Protein AF-A0A427XFB3-F1 (afdb_monomer_lite)

Organism: NCBI:txid105984

pLDDT: mean 80.53, std 15.11, range [31.81, 97.81]

Radius of gyration: 19.31 Å; chains: 1; bounding box: 55×40×50 Å

Secondary structure (DSSP, 8-sta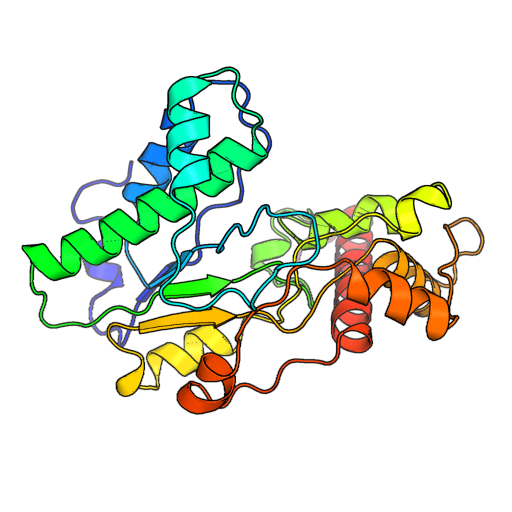te):
-PPTTTTTGGGTT-S--EE----------S-THHHHHHHHT--SEEB--------S--SS-B-TT---HHHHHHHHHHGGGS-HHHHHHHHHHHHHHHHHHHHHHH--SS---EEEE-EE-SSPPTTTTGGG---GGGGGGHHHHHSPPPGGGGG-EEEEEE--HHHHHHHHH-GGGTT-EEEE--EEEEHHHHHHHHHHHH--TTSPPP---HHHHHHHHTTS--B--HHHHHHH---PPPHHHHHHHHHHHHHHHHHHHHHT---

Structure (mmCIF, N/CA/C/O backbone):
data_AF-A0A427XFB3-F1
#
_entry.id   AF-A0A427XFB3-F1
#
loop_
_atom_site.group_PDB
_atom_site.id
_atom_site.type_symbol
_atom_site.label_atom_id
_atom_site.label_alt_id
_atom_site.label_comp_id
_atom_site.label_asym_id
_atom_site.label_entity_id
_atom_site.label_seq_id
_atom_site.pdbx_PDB_ins_code
_atom_site.Cartn_x
_atom_site.Cartn_y
_atom_site.Cartn_z
_atom_site.occupancy
_atom_site.B_iso_or_equiv
_atom_site.auth_seq_id
_atom_site.auth_comp_id
_atom_site.auth_asym_id
_atom_site.auth_atom_id
_atom_site.pdbx_PDB_model_num
ATOM 1 N N . MET A 1 1 ? -24.090 12.870 -1.215 1.00 46.66 1 MET A N 1
ATOM 2 C CA . MET A 1 1 ? -24.010 12.080 0.035 1.00 46.66 1 MET A CA 1
ATOM 3 C C . MET A 1 1 ? -25.176 11.103 0.068 1.00 46.66 1 MET A C 1
ATOM 5 O O . MET A 1 1 ? -26.204 11.412 -0.525 1.00 46.66 1 MET A O 1
ATOM 9 N N . ALA A 1 2 ? -25.018 9.935 0.696 1.00 56.94 2 ALA A N 1
ATOM 10 C CA . ALA A 1 2 ? -26.139 9.021 0.928 1.00 56.94 2 ALA A CA 1
ATOM 11 C C . ALA A 1 2 ? -27.159 9.664 1.891 1.00 56.94 2 ALA A C 1
ATOM 13 O O . ALA A 1 2 ? -26.787 10.528 2.686 1.00 56.94 2 ALA A O 1
ATOM 14 N N . ARG A 1 3 ? -28.440 9.282 1.800 1.00 63.34 3 ARG A N 1
ATOM 15 C CA . ARG A 1 3 ? -29.481 9.765 2.726 1.00 63.34 3 ARG A CA 1
ATOM 16 C C . ARG A 1 3 ? -29.214 9.218 4.142 1.00 63.34 3 ARG A C 1
ATOM 18 O O . ARG A 1 3 ? -28.678 8.113 4.247 1.00 63.34 3 ARG A O 1
ATOM 25 N N . PRO A 1 4 ? -29.582 9.936 5.220 1.00 70.00 4 PRO A N 1
ATOM 26 C CA . PRO A 1 4 ? -29.593 9.356 6.562 1.00 70.00 4 PRO A CA 1
ATOM 27 C C . PRO A 1 4 ? -30.340 8.015 6.564 1.00 70.00 4 PRO A C 1
ATOM 29 O O . PRO A 1 4 ? -31.377 7.894 5.913 1.00 70.00 4 PRO A O 1
ATOM 32 N N . GLY A 1 5 ? -29.775 7.007 7.227 1.00 70.25 5 GLY A N 1
ATOM 33 C CA . GLY A 1 5 ? -30.338 5.655 7.290 1.00 70.25 5 GLY A CA 1
ATOM 34 C C . GLY A 1 5 ? -30.169 4.791 6.031 1.00 70.25 5 GLY A C 1
ATOM 35 O O . GLY A 1 5 ? -30.664 3.669 5.984 1.00 70.25 5 GLY A O 1
ATOM 36 N N . ALA A 1 6 ? -29.453 5.261 4.998 1.00 72.19 6 ALA A N 1
ATOM 37 C CA . ALA A 1 6 ? -29.306 4.525 3.733 1.00 72.19 6 ALA A CA 1
ATOM 38 C C . ALA A 1 6 ? -28.634 3.144 3.859 1.00 72.19 6 ALA A C 1
ATOM 40 O O . ALA A 1 6 ? -28.738 2.341 2.934 1.00 72.19 6 ALA A O 1
ATOM 41 N N . TYR A 1 7 ? -27.950 2.872 4.973 1.00 72.75 7 TYR A N 1
ATOM 42 C CA . TYR A 1 7 ? -27.275 1.599 5.230 1.00 72.75 7 TYR A CA 1
ATOM 43 C C . TYR A 1 7 ? -27.883 0.818 6.399 1.00 72.75 7 TYR A C 1
ATOM 45 O O . TYR A 1 7 ? -27.398 -0.271 6.687 1.00 72.75 7 TYR A O 1
ATOM 53 N N . ASP A 1 8 ? -28.946 1.316 7.042 1.00 75.75 8 ASP A N 1
ATOM 54 C CA . ASP A 1 8 ? -29.499 0.707 8.262 1.00 75.75 8 ASP A CA 1
ATOM 55 C C . ASP A 1 8 ? -29.947 -0.733 8.006 1.00 75.75 8 ASP A C 1
ATOM 57 O O . ASP A 1 8 ? -29.604 -1.637 8.759 1.00 75.75 8 ASP A O 1
ATOM 61 N N . ALA A 1 9 ? -30.625 -0.974 6.881 1.00 77.94 9 ALA A N 1
ATOM 62 C CA . ALA A 1 9 ? -31.031 -2.319 6.480 1.00 77.94 9 ALA A CA 1
ATOM 63 C C . ALA A 1 9 ? -29.836 -3.236 6.158 1.00 77.94 9 ALA A C 1
ATOM 65 O O . ALA A 1 9 ? -29.911 -4.439 6.387 1.00 77.94 9 ALA A O 1
ATOM 66 N N . ALA A 1 10 ? -28.734 -2.679 5.643 1.00 72.19 10 ALA A N 1
ATOM 67 C CA . ALA A 1 10 ? -27.552 -3.444 5.245 1.00 72.19 10 ALA A CA 1
ATOM 68 C C . ALA A 1 10 ? -26.702 -3.903 6.440 1.00 72.19 10 ALA A C 1
ATOM 70 O O . ALA A 1 10 ? -25.874 -4.797 6.286 1.00 72.19 10 ALA A O 1
ATOM 71 N N . VAL A 1 11 ? -26.898 -3.302 7.618 1.00 74.50 11 VAL A N 1
ATOM 72 C CA . VAL A 1 11 ? -26.188 -3.668 8.853 1.00 74.50 11 VAL A CA 1
ATOM 73 C C . VAL A 1 11 ? -27.031 -4.531 9.798 1.00 74.50 11 VAL A C 1
ATOM 75 O O . VAL A 1 11 ? -26.561 -4.910 10.868 1.00 74.50 11 VAL A O 1
ATOM 78 N N . LEU A 1 12 ? -28.267 -4.883 9.428 1.00 74.19 12 LEU A N 1
ATOM 79 C CA . LEU A 1 12 ? -29.082 -5.798 10.228 1.00 74.19 12 LEU A CA 1
ATOM 80 C C . LEU A 1 12 ? -28.559 -7.234 10.103 1.00 74.19 12 LEU A C 1
ATOM 82 O O . LEU A 1 12 ? -28.444 -7.773 9.006 1.00 74.19 12 LEU A O 1
ATOM 86 N N . GLY A 1 13 ? -28.270 -7.867 11.243 1.00 71.81 13 GLY A N 1
ATOM 87 C CA . GLY A 1 13 ? -27.854 -9.273 11.306 1.00 71.81 13 GLY A CA 1
ATOM 88 C C . GLY A 1 13 ? -26.422 -9.553 10.837 1.00 71.81 13 GLY A C 1
ATOM 89 O O . GLY A 1 13 ? -26.044 -10.719 10.739 1.00 71.81 13 GLY A O 1
ATOM 90 N N . VAL A 1 14 ? -25.617 -8.520 10.562 1.00 77.44 14 VAL A N 1
ATOM 91 C CA . VAL A 1 14 ? -24.196 -8.692 10.227 1.00 77.44 14 VAL A CA 1
ATOM 92 C C . VAL A 1 14 ? -23.349 -8.782 11.496 1.00 77.44 14 VAL A C 1
ATOM 94 O O . VAL A 1 14 ? -23.596 -8.084 12.475 1.00 77.44 14 VAL A O 1
ATOM 97 N N . VAL A 1 15 ? -22.319 -9.629 11.465 1.00 69.31 15 VAL A N 1
ATOM 98 C CA . VAL A 1 15 ? -21.368 -9.813 12.581 1.00 69.31 15 VAL A CA 1
ATOM 99 C C . VAL A 1 15 ? -20.215 -8.802 12.565 1.00 69.31 15 VAL A C 1
ATOM 101 O O . VAL A 1 15 ? -19.397 -8.781 13.476 1.00 69.31 15 VAL A O 1
ATOM 104 N N . GLY A 1 16 ? -20.136 -7.968 11.525 1.00 70.44 16 GLY A N 1
ATOM 105 C CA . GLY A 1 16 ? -19.103 -6.953 11.361 1.00 70.44 16 GLY A CA 1
ATOM 106 C C . GLY A 1 16 ? -19.257 -6.185 10.051 1.00 70.44 16 GLY A C 1
ATOM 107 O O . GLY A 1 16 ? -19.926 -6.641 9.123 1.00 70.44 16 GLY A O 1
ATOM 108 N N . VAL A 1 17 ? -18.630 -5.009 9.973 1.00 73.12 17 VAL A N 1
ATOM 109 C CA . VAL A 1 17 ? -18.664 -4.130 8.795 1.00 73.12 17 VAL A CA 1
ATOM 110 C C . VAL A 1 17 ? -17.240 -3.770 8.385 1.00 73.12 17 VAL A C 1
ATOM 112 O O . VAL A 1 17 ? -16.521 -3.114 9.137 1.00 73.12 17 VAL A O 1
ATOM 115 N N . VAL A 1 18 ? -16.842 -4.137 7.164 1.00 70.56 18 VAL A N 1
ATOM 116 C CA . VAL A 1 18 ? -15.556 -3.720 6.582 1.00 70.56 18 VAL A CA 1
ATOM 117 C C . VAL A 1 18 ? -15.753 -2.458 5.750 1.00 70.56 18 VAL A C 1
ATOM 119 O O . VAL A 1 18 ? -16.498 -2.475 4.771 1.00 70.56 18 VAL A O 1
ATOM 122 N N . HIS A 1 19 ? -15.054 -1.372 6.090 1.00 68.44 19 HIS A N 1
ATOM 123 C CA . HIS A 1 19 ? -15.012 -0.177 5.250 1.00 68.44 19 HIS A CA 1
ATOM 124 C C . HIS A 1 19 ? -13.743 -0.156 4.396 1.00 68.44 19 HIS A C 1
ATOM 126 O O . HIS A 1 19 ? -12.726 0.459 4.721 1.00 68.44 19 HIS A O 1
ATOM 132 N N . ALA A 1 20 ? -13.815 -0.806 3.237 1.00 61.06 20 ALA A N 1
ATOM 133 C CA . ALA A 1 20 ? -12.786 -0.637 2.223 1.00 61.06 20 ALA A CA 1
ATOM 134 C C . ALA A 1 20 ? -12.780 0.834 1.776 1.00 61.06 20 ALA A C 1
ATOM 136 O O . ALA A 1 20 ? -13.778 1.353 1.265 1.00 61.06 20 ALA A O 1
ATOM 137 N N . SER A 1 21 ? -11.672 1.525 2.047 1.00 54.84 21 SER A N 1
ATOM 138 C CA . SER A 1 21 ? -11.593 2.972 1.871 1.00 54.84 21 SER A CA 1
ATOM 139 C C . SER A 1 21 ? -11.912 3.398 0.429 1.00 54.84 21 SER A C 1
ATOM 141 O O . SER A 1 21 ? -11.734 2.639 -0.524 1.00 54.84 21 SER A O 1
ATOM 143 N N . SER A 1 22 ? -12.390 4.632 0.247 1.00 54.12 22 SER A N 1
ATOM 144 C CA . SER A 1 22 ? -12.661 5.172 -1.090 1.00 54.12 22 SER A CA 1
ATOM 145 C C . SER A 1 22 ? -11.423 5.142 -1.988 1.00 54.12 22 SER A C 1
ATOM 147 O O . SER A 1 22 ? -10.310 5.325 -1.489 1.00 54.12 22 SER A O 1
ATOM 149 N N . LYS A 1 23 ? -11.641 4.990 -3.309 1.00 60.12 23 LYS A N 1
ATOM 150 C CA . LYS A 1 23 ? -10.587 5.058 -4.338 1.00 60.12 23 LYS A CA 1
ATOM 151 C C . LYS A 1 23 ? -9.581 6.173 -4.013 1.00 60.12 23 LYS A C 1
ATOM 153 O O . LYS A 1 23 ? -10.023 7.284 -3.704 1.00 60.12 23 LYS A O 1
ATOM 158 N N . PRO A 1 24 ? -8.266 5.895 -4.073 1.00 63.44 24 PRO A N 1
ATOM 159 C CA . PRO A 1 24 ? -7.261 6.909 -3.811 1.00 63.44 24 PRO A CA 1
ATOM 160 C C . PRO A 1 24 ? -7.363 8.023 -4.855 1.00 63.44 24 PRO A C 1
ATOM 162 O O . PRO A 1 24 ? -7.096 7.795 -6.033 1.00 63.44 24 PRO A O 1
ATOM 165 N N . ASP A 1 25 ? -7.767 9.223 -4.433 1.00 69.44 25 ASP A N 1
ATOM 166 C CA . ASP A 1 25 ? -7.679 10.420 -5.270 1.00 69.44 25 ASP A CA 1
ATOM 167 C C . ASP A 1 25 ? -6.319 11.084 -5.054 1.00 69.44 25 ASP A C 1
ATOM 169 O O . ASP A 1 25 ? -6.134 11.921 -4.171 1.00 69.44 25 ASP A O 1
ATOM 173 N N . ILE A 1 26 ? -5.363 10.668 -5.880 1.00 70.25 26 ILE A N 1
ATOM 174 C CA . ILE A 1 26 ? -4.009 11.226 -5.944 1.00 70.25 26 ILE A CA 1
ATOM 175 C C . ILE A 1 26 ? -3.852 12.225 -7.096 1.00 70.25 26 ILE A C 1
ATOM 177 O O . ILE A 1 26 ? -2.733 12.516 -7.502 1.00 70.25 26 ILE A O 1
ATOM 181 N N . ASN A 1 27 ? -4.956 12.735 -7.648 1.00 75.31 27 ASN A N 1
ATOM 182 C CA . ASN A 1 27 ? -4.941 13.660 -8.783 1.00 75.31 27 ASN A CA 1
ATOM 183 C C . ASN A 1 27 ? -5.671 14.983 -8.490 1.00 75.31 27 ASN A C 1
ATOM 185 O O . ASN A 1 27 ? -5.667 15.869 -9.346 1.00 75.31 27 ASN A O 1
ATOM 189 N N . ASN A 1 28 ? -6.263 15.155 -7.301 1.00 77.19 28 ASN A N 1
ATOM 190 C CA . ASN A 1 28 ? -6.950 16.384 -6.905 1.00 77.19 28 ASN A CA 1
ATOM 191 C C . ASN A 1 28 ? -6.051 17.638 -6.960 1.00 77.19 28 ASN A C 1
ATOM 193 O O . ASN A 1 28 ? -5.210 17.884 -6.088 1.00 77.19 28 ASN A O 1
ATOM 197 N N . LYS A 1 29 ? -6.316 18.499 -7.947 1.00 81.06 29 LYS A N 1
ATOM 198 C CA . LYS A 1 29 ? -5.666 19.810 -8.116 1.00 81.06 29 LYS A CA 1
ATOM 199 C C . LYS A 1 29 ? -6.385 20.956 -7.391 1.00 81.06 29 LYS A C 1
ATOM 201 O O . LYS A 1 29 ? -5.857 22.058 -7.355 1.00 81.06 29 LYS A O 1
ATOM 206 N N . GLY A 1 30 ? -7.574 20.712 -6.840 1.00 80.50 30 GLY A N 1
ATOM 207 C CA . GLY A 1 30 ? -8.407 21.717 -6.179 1.00 80.50 30 GLY A CA 1
ATOM 208 C C . GLY A 1 30 ? -8.243 21.746 -4.660 1.00 80.50 30 GLY A C 1
ATOM 209 O O . GLY A 1 30 ? -7.213 21.345 -4.116 1.00 80.50 30 GLY A O 1
ATOM 210 N N . ASP A 1 31 ? -9.281 22.216 -3.975 1.00 80.81 31 ASP A N 1
ATOM 211 C CA . ASP A 1 31 ? -9.335 22.332 -2.516 1.00 80.81 31 ASP A CA 1
ATOM 212 C C . ASP A 1 31 ? -9.112 20.964 -1.814 1.00 80.81 31 ASP A C 1
ATOM 214 O O . ASP A 1 31 ? -9.698 19.958 -2.239 1.00 80.81 31 ASP A O 1
ATOM 218 N N . PRO A 1 32 ? -8.278 20.879 -0.753 1.00 76.00 32 PRO A N 1
ATOM 219 C CA . PRO A 1 32 ? -8.091 19.652 0.031 1.00 76.00 32 PRO A CA 1
ATOM 220 C C . PRO A 1 32 ? -9.382 19.075 0.626 1.00 76.00 32 PRO A C 1
ATOM 222 O O . PRO A 1 32 ? -9.517 17.856 0.746 1.00 76.00 32 PRO A O 1
ATOM 225 N N . GLY A 1 33 ? -10.353 19.924 0.959 1.00 72.81 33 GLY A N 1
ATOM 226 C CA . GLY A 1 33 ? -11.665 19.554 1.476 1.00 72.81 33 GLY A CA 1
ATOM 227 C C . GLY A 1 33 ? -12.446 18.630 0.543 1.00 72.81 33 GLY A C 1
ATOM 228 O O . GLY A 1 33 ? -13.229 17.814 1.026 1.00 72.81 33 GLY A O 1
ATOM 229 N N . LEU A 1 34 ? -12.169 18.657 -0.766 1.00 74.06 34 LEU A N 1
ATOM 230 C CA . LEU A 1 34 ? -12.766 17.732 -1.737 1.00 74.06 34 LEU A CA 1
ATOM 231 C C . LEU A 1 34 ? -12.332 16.274 -1.531 1.00 74.06 34 LEU A C 1
ATOM 233 O O . LEU A 1 34 ? -13.039 15.368 -1.960 1.00 74.06 34 LEU A O 1
ATOM 237 N N . VAL A 1 35 ? -11.199 16.042 -0.863 1.00 68.69 35 VAL A N 1
ATOM 238 C CA . VAL A 1 35 ? -10.681 14.700 -0.550 1.00 68.69 35 VAL A CA 1
ATOM 239 C C . VAL A 1 35 ? -10.858 14.389 0.936 1.00 68.69 35 VAL A C 1
ATOM 241 O O . VAL A 1 35 ? -11.269 13.286 1.290 1.00 68.69 35 VAL A O 1
ATOM 244 N N . ILE A 1 36 ? -10.619 15.369 1.813 1.00 68.06 36 ILE A N 1
ATOM 245 C CA . ILE A 1 36 ? -10.686 15.193 3.271 1.00 68.06 36 ILE A CA 1
ATOM 246 C C . ILE A 1 36 ? -12.129 15.005 3.755 1.00 68.06 36 ILE A C 1
ATOM 248 O O . ILE A 1 36 ? -12.405 14.060 4.491 1.00 68.06 36 ILE A O 1
ATOM 252 N N . VAL A 1 37 ? -13.071 15.858 3.336 1.00 67.19 37 VAL A N 1
ATOM 253 C CA . VAL A 1 37 ? -14.452 15.809 3.851 1.00 67.19 37 VAL A CA 1
ATOM 254 C C . VAL A 1 37 ? -15.155 14.498 3.479 1.00 67.19 37 VAL A C 1
ATOM 256 O O . VAL A 1 37 ? -15.724 13.864 4.371 1.00 67.19 37 VAL A O 1
ATOM 259 N N . PRO A 1 38 ? -15.098 14.008 2.223 1.00 65.50 38 PRO A N 1
ATOM 260 C CA . PRO A 1 38 ? -15.732 12.738 1.878 1.00 65.50 38 PRO A CA 1
ATOM 261 C C . PRO A 1 38 ? -15.142 11.524 2.598 1.00 65.50 38 PRO A C 1
ATOM 263 O O . PRO A 1 38 ? -15.850 10.529 2.755 1.00 65.50 38 PRO A O 1
ATOM 266 N N . ALA A 1 39 ? -13.873 11.588 3.011 1.00 57.53 39 ALA A N 1
ATOM 267 C CA . ALA A 1 39 ? -13.202 10.501 3.716 1.00 57.53 39 ALA A CA 1
ATOM 268 C C . ALA A 1 39 ? -13.699 10.361 5.171 1.00 57.53 39 ALA A C 1
ATOM 270 O O . ALA A 1 39 ? -13.850 9.245 5.658 1.00 57.53 39 ALA A O 1
ATOM 271 N N . ILE A 1 40 ? -14.088 11.472 5.812 1.00 55.59 40 ILE A N 1
ATOM 272 C CA . ILE A 1 40 ? -14.703 11.490 7.153 1.00 55.59 40 ILE A CA 1
ATOM 273 C C . ILE A 1 40 ? -16.132 10.916 7.132 1.00 55.59 40 ILE A C 1
ATOM 275 O O . ILE A 1 40 ? -16.607 10.360 8.119 1.00 55.59 40 ILE A O 1
ATOM 279 N N . CYS A 1 41 ? -16.852 11.052 6.015 1.00 41.44 41 CYS A N 1
ATOM 280 C CA . CYS A 1 41 ? -18.282 10.738 5.936 1.00 41.44 41 CYS A CA 1
ATOM 281 C C . CYS A 1 41 ? -18.622 9.263 5.634 1.00 41.44 41 CYS A C 1
ATOM 283 O O . CYS A 1 41 ? -19.786 8.975 5.341 1.00 41.44 41 CYS A O 1
ATOM 285 N N . LYS A 1 42 ? -17.662 8.327 5.663 1.00 44.97 42 LYS A N 1
ATOM 286 C CA . LYS A 1 42 ? -17.917 6.901 5.386 1.00 44.97 42 LYS A CA 1
ATOM 287 C C . LYS A 1 42 ? -17.517 6.025 6.584 1.00 44.97 42 LYS A C 1
ATOM 289 O O . LYS A 1 42 ? -16.393 6.107 7.057 1.00 44.97 42 LYS A O 1
ATOM 294 N N . TRP A 1 43 ? -18.459 5.219 7.080 1.00 31.81 43 TRP A N 1
ATOM 295 C CA . TRP A 1 43 ? -18.353 4.448 8.329 1.00 31.81 43 TRP A CA 1
ATOM 296 C C . TRP A 1 43 ? -17.992 2.967 8.092 1.00 31.81 43 TRP A C 1
ATOM 298 O O . TRP A 1 43 ? -18.450 2.372 7.115 1.00 31.81 43 TRP A O 1
ATOM 308 N N . GLY A 1 44 ? -17.224 2.384 9.022 1.00 36.53 44 GLY A N 1
ATOM 309 C CA . GLY A 1 44 ? -16.793 0.973 9.117 1.00 36.53 44 GLY A CA 1
ATOM 310 C C . GLY A 1 44 ? -15.261 0.851 9.237 1.00 36.53 44 GLY A C 1
ATOM 311 O O . GLY A 1 44 ? -14.584 1.878 9.208 1.00 36.53 44 GLY A O 1
ATOM 312 N N . VAL A 1 45 ? -14.710 -0.366 9.394 1.00 34.66 45 VAL A N 1
ATOM 313 C CA . VAL A 1 45 ? -13.254 -0.623 9.573 1.00 34.66 45 VAL A CA 1
ATOM 314 C C . VAL A 1 45 ? -12.428 0.178 8.570 1.00 34.66 45 VAL A C 1
ATOM 316 O O . VAL A 1 45 ? -12.455 -0.132 7.385 1.00 34.66 45 VAL A O 1
ATOM 319 N N . SER A 1 46 ? -11.720 1.211 9.026 1.00 37.72 46 SER A N 1
ATOM 320 C CA . SER A 1 46 ? -10.964 2.094 8.140 1.00 37.72 46 SER A CA 1
ATOM 321 C C . SER A 1 46 ? -9.639 1.436 7.779 1.00 37.72 46 SER A C 1
ATOM 323 O O . SER A 1 46 ? -8.783 1.229 8.641 1.00 37.72 46 SER A O 1
ATOM 325 N N . ALA A 1 47 ? -9.459 1.138 6.491 1.00 39.78 47 ALA A N 1
ATOM 326 C CA . ALA A 1 47 ? -8.134 0.967 5.913 1.00 39.78 47 ALA A CA 1
ATOM 327 C C . ALA A 1 47 ? -7.463 2.352 5.830 1.00 39.78 47 ALA A C 1
ATOM 329 O O . ALA A 1 47 ? -7.526 3.036 4.801 1.00 39.78 47 ALA A O 1
ATOM 330 N N . ALA A 1 48 ? -6.911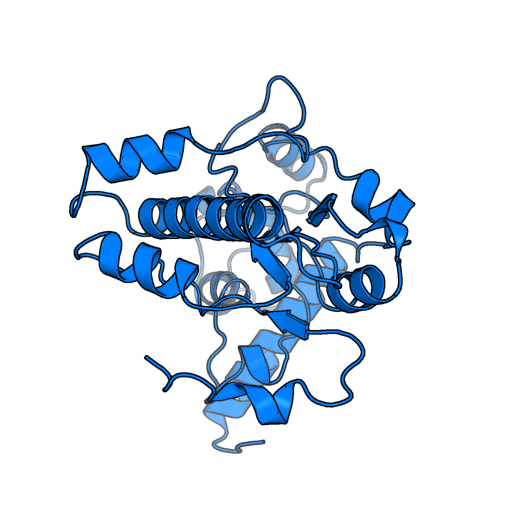 2.825 6.946 1.00 38.09 48 ALA A N 1
ATOM 331 C CA . ALA A 1 48 ? -6.175 4.077 6.993 1.00 38.09 48 ALA A CA 1
ATOM 332 C C . ALA A 1 48 ? -4.770 3.800 6.468 1.00 38.09 48 ALA A C 1
ATOM 334 O O . ALA A 1 48 ? -3.955 3.233 7.175 1.00 38.09 48 ALA A O 1
ATOM 335 N N . ALA A 1 49 ? -4.465 4.162 5.222 1.00 40.25 49 ALA A N 1
ATOM 336 C CA . ALA A 1 49 ? -3.081 4.098 4.774 1.00 40.25 49 ALA A CA 1
ATOM 337 C C . ALA A 1 49 ? -2.244 4.978 5.710 1.00 40.25 49 ALA A C 1
ATOM 339 O O . ALA A 1 49 ? -2.396 6.203 5.685 1.00 40.25 49 ALA A O 1
ATOM 340 N N . LEU A 1 50 ? -1.405 4.364 6.555 1.00 41.34 50 LEU A N 1
ATOM 341 C CA . LEU A 1 50 ? -0.363 5.094 7.256 1.00 41.34 50 LEU A CA 1
ATOM 342 C C . LEU A 1 50 ? 0.540 5.617 6.145 1.00 41.34 50 LEU A C 1
ATOM 344 O O . LEU A 1 50 ? 1.344 4.893 5.562 1.00 41.34 50 LEU A O 1
ATOM 348 N N . SER A 1 51 ? 0.347 6.875 5.774 1.00 40.88 51 SER A N 1
ATOM 349 C CA . SER A 1 51 ? 1.283 7.550 4.907 1.00 40.88 51 SER A CA 1
ATOM 350 C C . SER A 1 51 ? 2.484 7.908 5.760 1.00 40.88 51 SER A C 1
ATOM 352 O O . SER A 1 51 ? 2.638 9.045 6.189 1.00 40.88 51 SER A O 1
ATOM 354 N N . THR A 1 52 ? 3.383 6.978 6.006 1.00 40.59 52 THR A N 1
ATOM 355 C CA . THR A 1 52 ? 4.787 7.362 6.154 1.00 40.59 52 THR A CA 1
ATOM 356 C C . THR A 1 52 ? 5.256 7.788 4.772 1.00 40.59 52 THR A C 1
ATOM 358 O O . THR A 1 52 ? 5.933 7.064 4.050 1.00 40.59 52 THR A O 1
ATOM 361 N N . ALA A 1 53 ? 4.856 8.990 4.372 1.00 40.53 53 ALA A N 1
ATOM 362 C CA . ALA A 1 53 ? 5.462 9.712 3.266 1.00 40.53 53 ALA A CA 1
ATOM 363 C C . ALA A 1 53 ? 6.853 10.227 3.680 1.00 40.53 53 ALA A C 1
ATOM 365 O O . ALA A 1 53 ? 7.224 11.350 3.358 1.00 40.53 53 ALA A O 1
ATOM 366 N N . GLN A 1 54 ? 7.592 9.436 4.458 1.00 48.72 54 GLN A N 1
ATOM 367 C CA . GLN A 1 54 ? 8.998 9.660 4.713 1.00 48.72 54 GLN A CA 1
ATOM 368 C C . GLN A 1 54 ? 9.740 8.731 3.767 1.00 48.72 54 GLN A C 1
ATOM 370 O O . GLN A 1 54 ? 9.939 7.550 4.032 1.00 48.72 54 GLN A O 1
ATOM 375 N N . SER A 1 55 ? 10.076 9.270 2.602 1.00 48.12 55 SER A N 1
ATOM 376 C CA . SER A 1 55 ? 11.101 8.690 1.751 1.00 48.12 55 SER A CA 1
ATOM 377 C C . SER A 1 55 ? 12.424 8.843 2.500 1.00 48.12 55 SER A C 1
ATOM 379 O O . SER A 1 55 ? 12.899 9.963 2.686 1.00 48.12 55 SER A O 1
ATOM 381 N N . GLY A 1 56 ? 12.998 7.735 2.959 1.00 58.91 56 GLY A N 1
ATOM 382 C CA . GLY A 1 56 ? 14.324 7.715 3.565 1.00 58.91 56 GLY A CA 1
ATOM 383 C C . GLY A 1 56 ? 14.429 6.828 4.805 1.00 58.91 56 GLY A C 1
ATOM 384 O O . GLY A 1 56 ? 13.414 6.417 5.372 1.00 58.91 56 GLY A O 1
ATOM 385 N N . PRO A 1 57 ? 15.665 6.535 5.234 1.00 64.06 57 PRO A N 1
ATOM 386 C CA . PRO A 1 57 ? 15.917 5.700 6.395 1.00 64.06 57 PRO A CA 1
ATOM 387 C C . PRO A 1 57 ? 15.396 6.380 7.661 1.00 64.06 57 PRO A C 1
ATOM 389 O O . PRO A 1 57 ? 15.650 7.561 7.915 1.00 64.06 57 PRO A O 1
ATOM 392 N N . THR A 1 58 ? 14.683 5.615 8.477 1.00 71.88 58 THR A N 1
ATOM 393 C CA . THR A 1 58 ? 14.164 6.086 9.759 1.00 71.88 58 THR A CA 1
ATOM 394 C C . THR A 1 58 ? 15.182 5.823 10.868 1.00 71.88 58 THR A C 1
ATOM 396 O O . THR A 1 58 ? 15.923 4.842 10.834 1.00 71.88 58 THR A O 1
ATOM 399 N N . ARG A 1 59 ? 15.244 6.704 11.880 1.00 76.12 59 ARG A N 1
ATOM 400 C CA . ARG A 1 59 ? 16.097 6.471 13.068 1.00 76.12 59 ARG A CA 1
ATOM 401 C C . ARG A 1 59 ? 15.606 5.284 13.897 1.00 76.12 59 ARG A C 1
ATOM 403 O O . ARG A 1 59 ? 16.415 4.574 14.485 1.00 76.12 59 ARG A O 1
ATOM 410 N N . HIS A 1 60 ? 14.290 5.098 13.928 1.00 79.81 60 HIS A N 1
ATOM 411 C CA . HIS A 1 60 ? 13.596 3.994 14.577 1.00 79.81 60 HIS A CA 1
ATOM 412 C C . HIS A 1 60 ? 12.472 3.504 13.651 1.00 79.81 60 HIS A C 1
ATOM 414 O O . HIS A 1 60 ? 11.985 4.299 12.840 1.00 79.81 60 HIS A O 1
ATOM 420 N N . PRO A 1 61 ? 12.068 2.226 13.725 1.00 84.94 61 PRO A N 1
ATOM 421 C CA . PRO A 1 61 ? 10.913 1.744 12.980 1.00 84.94 61 PRO A CA 1
ATOM 422 C C . PRO A 1 61 ? 9.643 2.483 13.401 1.00 84.94 61 PRO A C 1
ATOM 424 O O . PRO A 1 61 ? 9.411 2.644 14.596 1.00 84.94 61 PRO A O 1
ATOM 427 N N . HIS A 1 62 ? 8.827 2.896 12.431 1.00 85.00 62 HIS A N 1
ATOM 428 C CA . HIS A 1 62 ? 7.526 3.498 12.711 1.00 85.00 62 HIS A CA 1
ATOM 429 C C . HIS A 1 62 ? 6.584 2.481 13.359 1.00 85.00 62 HIS A C 1
ATOM 431 O O . HIS A 1 62 ? 6.448 1.367 12.847 1.00 85.00 62 HIS A O 1
ATOM 437 N N . ALA A 1 63 ? 5.917 2.870 14.443 1.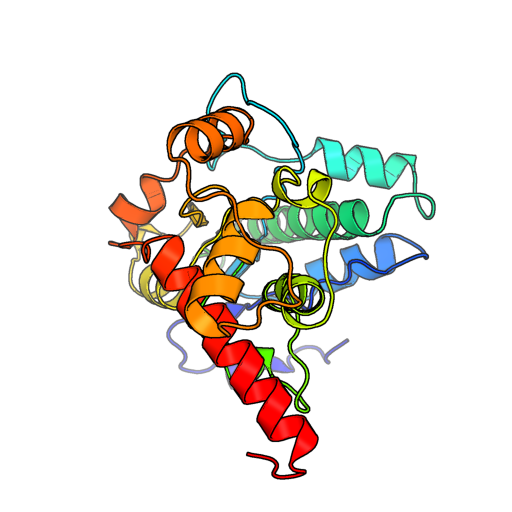00 87.31 63 ALA A N 1
ATOM 438 C CA . ALA A 1 63 ? 5.015 2.006 15.207 1.00 87.31 63 ALA A CA 1
ATOM 439 C C . ALA A 1 63 ? 3.536 2.435 15.123 1.00 87.31 63 ALA A C 1
ATOM 441 O O . ALA A 1 63 ? 3.190 3.492 14.592 1.00 87.31 63 ALA A O 1
ATOM 442 N N . GLU A 1 64 ? 2.623 1.594 15.629 1.00 87.44 64 GLU A N 1
ATOM 443 C CA . GLU A 1 64 ? 1.174 1.815 15.503 1.00 87.44 64 GLU A CA 1
ATOM 444 C C . GLU A 1 64 ? 0.601 2.926 16.391 1.00 87.44 64 GLU A C 1
ATOM 446 O O . GLU A 1 64 ? -0.579 3.252 16.272 1.00 87.44 64 GLU A O 1
ATOM 451 N N . ASP A 1 65 ? 1.382 3.507 17.294 1.00 88.06 65 ASP A N 1
ATOM 452 C CA . ASP A 1 65 ? 1.006 4.665 18.109 1.00 88.06 65 ASP A CA 1
ATOM 453 C C . ASP A 1 65 ? 1.377 6.003 17.445 1.00 88.06 65 ASP A C 1
ATOM 455 O O . ASP A 1 65 ? 0.866 7.054 17.839 1.00 88.06 65 ASP A O 1
ATOM 459 N N . GLU A 1 66 ? 2.168 5.974 16.371 1.00 87.12 66 GLU A N 1
ATOM 460 C CA . GLU A 1 66 ? 2.582 7.168 15.642 1.00 87.12 66 GLU A CA 1
ATOM 461 C C . GLU A 1 66 ? 1.484 7.714 14.718 1.00 87.12 66 GLU A C 1
ATOM 463 O O . GLU A 1 66 ? 0.683 6.990 14.111 1.00 87.12 66 GLU A O 1
ATOM 468 N N . TRP A 1 67 ? 1.458 9.038 14.586 1.00 86.56 67 TRP A N 1
ATOM 469 C CA . TRP A 1 67 ? 0.525 9.769 13.734 1.00 86.56 67 TRP A CA 1
ATOM 470 C C . TRP A 1 67 ? 1.294 10.679 12.785 1.00 86.56 67 TRP A C 1
ATOM 472 O O . TRP A 1 67 ? 2.165 11.437 13.206 1.00 86.56 67 TRP A O 1
ATOM 482 N N . ASN A 1 68 ? 0.934 10.663 11.499 1.00 85.31 68 ASN A N 1
ATOM 483 C CA . ASN A 1 68 ? 1.455 11.646 10.554 1.00 85.31 68 ASN A CA 1
ATOM 484 C C . ASN A 1 68 ? 0.655 12.954 10.655 1.00 85.31 68 ASN A C 1
ATOM 486 O O . ASN A 1 68 ? -0.099 13.308 9.755 1.00 85.31 68 ASN A O 1
ATOM 490 N N . ASP A 1 69 ? 0.789 13.674 11.764 1.00 86.62 69 ASP A N 1
ATOM 491 C CA . ASP A 1 69 ? 0.144 14.985 11.904 1.00 86.62 69 ASP A CA 1
ATOM 492 C C . ASP A 1 69 ? 0.834 16.052 11.035 1.00 86.62 69 ASP A C 1
ATOM 494 O O . ASP A 1 69 ? 0.187 16.985 10.560 1.00 86.62 69 ASP A O 1
ATOM 498 N N . ALA A 1 70 ? 2.123 15.871 10.729 1.00 87.75 70 ALA A N 1
ATOM 499 C CA . ALA A 1 70 ? 2.898 16.790 9.898 1.00 87.75 70 ALA A CA 1
ATOM 500 C C . ALA A 1 70 ? 2.294 16.980 8.496 1.00 87.75 70 ALA A C 1
ATOM 502 O O . ALA A 1 70 ? 2.223 18.107 8.012 1.00 87.75 70 ALA A O 1
ATOM 503 N N . VAL A 1 71 ? 1.803 15.912 7.851 1.00 86.19 71 VAL A N 1
ATOM 504 C CA . VAL A 1 71 ? 1.164 16.040 6.529 1.00 86.19 71 VAL A CA 1
ATOM 505 C C . VAL A 1 71 ? -0.163 16.794 6.598 1.00 86.19 71 VAL A C 1
ATOM 507 O O . VAL A 1 71 ? -0.529 17.482 5.647 1.00 86.19 71 VAL A O 1
ATOM 510 N N . VAL A 1 72 ? -0.884 16.696 7.718 1.00 88.94 72 VAL A N 1
ATOM 511 C CA . VAL A 1 72 ? -2.132 17.438 7.921 1.00 88.94 72 VAL A CA 1
ATOM 512 C C . VAL A 1 72 ? -1.835 18.928 8.035 1.00 88.94 72 VAL A C 1
ATOM 514 O O . VAL A 1 72 ? -2.491 19.720 7.359 1.00 88.94 72 VAL A O 1
ATOM 517 N N . GLU A 1 73 ? -0.832 19.309 8.827 1.00 92.25 73 GLU A N 1
ATOM 518 C CA . GLU A 1 73 ? -0.408 20.709 8.943 1.00 92.25 73 GLU A CA 1
ATOM 519 C C . GLU A 1 73 ? 0.140 21.246 7.618 1.00 92.25 73 GLU A C 1
ATOM 521 O O . GLU A 1 73 ? -0.315 22.284 7.144 1.00 92.25 73 GLU A O 1
ATOM 526 N N . GLN A 1 74 ? 0.986 20.481 6.925 1.00 91.25 74 GLN A N 1
ATOM 527 C CA . GLN A 1 74 ? 1.512 20.869 5.617 1.00 91.25 74 GLN A CA 1
ATOM 528 C C . GLN A 1 74 ? 0.397 21.106 4.581 1.00 91.25 74 GLN A C 1
ATOM 530 O O . GLN A 1 74 ? 0.453 22.052 3.797 1.00 91.25 74 GLN A O 1
ATOM 535 N N . VAL A 1 75 ? -0.643 20.264 4.559 1.00 92.00 75 VAL A N 1
ATOM 536 C CA . VAL A 1 75 ? -1.788 20.451 3.651 1.00 92.00 75 VAL A CA 1
ATOM 537 C C . VAL A 1 75 ? -2.635 21.660 4.049 1.00 92.00 75 VAL A C 1
ATOM 539 O O . VAL A 1 75 ? -3.139 22.345 3.159 1.00 92.00 75 VAL A O 1
ATOM 542 N N . LYS A 1 76 ? -2.785 21.954 5.347 1.00 92.56 76 LYS A N 1
ATOM 543 C CA . LYS A 1 76 ? -3.471 23.171 5.813 1.00 92.56 76 LYS A CA 1
ATOM 544 C C . LYS A 1 76 ? -2.724 24.433 5.385 1.00 92.56 76 LYS A C 1
ATOM 546 O O . LYS A 1 76 ? -3.362 25.364 4.908 1.00 92.56 76 LYS A O 1
ATOM 551 N N . GLU A 1 77 ? -1.399 24.443 5.517 1.00 94.56 77 GLU A N 1
ATOM 552 C CA . GLU A 1 77 ? -0.545 25.570 5.125 1.00 94.56 77 GLU A CA 1
ATOM 553 C C . GLU A 1 77 ? -0.567 25.811 3.611 1.00 94.56 77 GLU A C 1
ATOM 555 O O . GLU A 1 77 ? -0.717 26.942 3.153 1.00 94.56 77 GLU A O 1
ATOM 560 N N . LEU A 1 78 ? -0.443 24.742 2.818 1.00 92.62 78 LEU A N 1
ATOM 561 C CA . LEU A 1 78 ? -0.375 24.834 1.357 1.00 92.62 78 LEU A CA 1
ATOM 562 C C . LEU A 1 78 ? -1.751 24.989 0.689 1.00 92.62 78 LEU A C 1
ATOM 564 O O . LEU A 1 78 ? -1.833 25.440 -0.457 1.00 92.62 78 LEU A O 1
ATOM 568 N N . GLY A 1 79 ? -2.834 24.580 1.355 1.00 92.31 79 GLY A N 1
ATOM 569 C CA . GLY A 1 79 ? -4.194 24.631 0.823 1.00 92.31 79 GLY A CA 1
ATOM 570 C C . GLY A 1 79 ? -4.324 23.948 -0.545 1.00 92.31 79 GLY A C 1
ATOM 571 O O . GLY A 1 79 ? -3.888 22.812 -0.753 1.00 92.31 79 GLY A O 1
ATOM 572 N N . ALA A 1 80 ? -4.920 24.646 -1.516 1.00 90.38 80 ALA A N 1
ATOM 573 C CA . ALA A 1 80 ? -5.090 24.136 -2.880 1.00 90.38 80 ALA A CA 1
ATOM 574 C C . ALA A 1 80 ? -3.755 23.813 -3.581 1.00 90.38 80 ALA A C 1
ATOM 576 O O . ALA A 1 80 ? -3.709 22.896 -4.406 1.00 90.38 80 ALA A O 1
ATOM 577 N N . SER A 1 81 ? -2.668 24.495 -3.209 1.00 91.31 81 SER A N 1
ATOM 578 C CA . SER A 1 81 ? -1.328 24.288 -3.770 1.00 91.31 81 SER A CA 1
ATOM 579 C C . SER A 1 81 ? -0.642 23.021 -3.255 1.00 91.31 81 SER A C 1
ATOM 581 O O . SER A 1 81 ? 0.416 22.657 -3.767 1.00 91.31 81 SER A O 1
ATOM 583 N N . ALA A 1 82 ? -1.217 22.327 -2.265 1.00 90.12 82 ALA A N 1
ATOM 584 C CA . ALA A 1 82 ? -0.649 21.078 -1.778 1.00 90.12 82 ALA A CA 1
ATOM 585 C C . ALA A 1 82 ? -0.579 20.029 -2.911 1.00 90.12 82 ALA A C 1
ATOM 587 O O . ALA A 1 82 ? -1.550 19.856 -3.660 1.00 90.12 82 ALA A O 1
ATOM 588 N N . PRO A 1 83 ? 0.530 19.280 -3.036 1.00 87.62 83 PRO A N 1
ATOM 589 C CA . PRO A 1 83 ? 0.604 18.142 -3.938 1.00 87.62 83 PRO A CA 1
ATOM 590 C C . PRO A 1 83 ? -0.551 17.157 -3.689 1.00 87.62 83 PRO A C 1
ATOM 592 O O . PRO A 1 83 ? -0.842 16.838 -2.530 1.00 87.62 83 PRO A O 1
ATOM 595 N N . PRO A 1 84 ? -1.198 16.626 -4.741 1.00 84.75 84 PRO A N 1
ATOM 596 C CA . PRO A 1 84 ? -2.323 15.709 -4.579 1.00 84.75 84 PRO A CA 1
ATOM 597 C C . PRO A 1 84 ? -2.047 14.489 -3.672 1.00 84.75 84 PRO A C 1
ATOM 599 O O . PRO A 1 84 ? -2.910 14.182 -2.846 1.00 84.75 84 PRO A O 1
ATOM 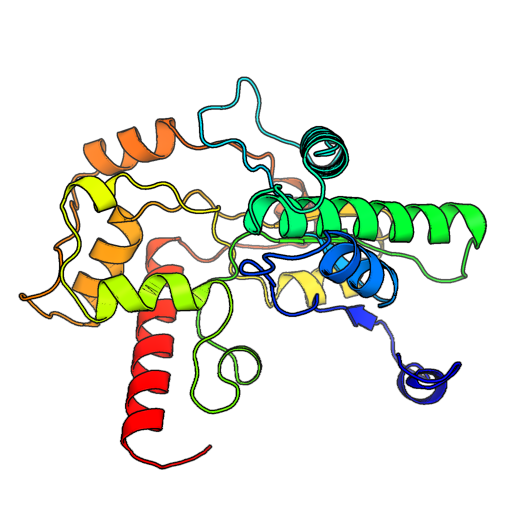602 N N . PRO A 1 85 ? -0.861 13.834 -3.710 1.00 82.56 85 PRO A N 1
ATOM 603 C CA . PRO A 1 85 ? -0.555 12.747 -2.776 1.00 82.56 85 PRO A CA 1
ATOM 604 C C . PRO A 1 85 ? -0.588 13.183 -1.306 1.00 82.56 85 PRO A C 1
ATOM 606 O O . PRO A 1 85 ? -1.077 12.438 -0.461 1.00 82.56 85 PRO A O 1
ATOM 609 N N . LEU A 1 86 ? -0.147 14.409 -0.991 1.00 84.44 86 LEU A N 1
ATOM 610 C CA . LEU A 1 86 ? -0.202 14.928 0.379 1.00 84.44 86 LEU A CA 1
ATOM 611 C C . LEU A 1 86 ? -1.644 15.157 0.837 1.00 84.44 86 LEU A C 1
ATOM 613 O O . LEU A 1 86 ? -1.987 14.805 1.962 1.00 84.44 86 LEU A O 1
ATOM 617 N N . LYS A 1 87 ? -2.521 15.664 -0.041 1.00 84.62 87 LYS A N 1
ATOM 618 C CA . LYS A 1 87 ? -3.959 15.803 0.260 1.00 84.62 87 LYS A CA 1
ATOM 619 C C . LYS A 1 87 ? -4.595 14.446 0.572 1.00 84.62 87 LYS A C 1
ATOM 621 O O . LYS A 1 87 ? -5.351 14.326 1.537 1.00 84.62 87 LYS A O 1
ATOM 626 N N . TYR A 1 88 ? -4.263 13.418 -0.213 1.00 83.06 88 TYR A N 1
ATOM 627 C CA . TYR A 1 88 ? -4.718 12.050 0.030 1.00 83.06 88 TYR A CA 1
ATOM 628 C C . TYR A 1 88 ? -4.236 11.527 1.388 1.00 83.06 88 TYR A C 1
ATOM 630 O O . TYR A 1 88 ? -5.045 11.055 2.185 1.00 83.06 88 TYR A O 1
ATOM 638 N N . HIS A 1 89 ? -2.951 11.675 1.693 1.00 81.69 89 HIS A N 1
ATOM 639 C CA . HIS A 1 89 ? -2.365 11.294 2.977 1.00 81.69 89 HIS A CA 1
ATOM 640 C C . HIS A 1 89 ? -3.044 11.978 4.170 1.00 81.69 89 HIS A C 1
ATOM 642 O O . HIS A 1 89 ? -3.517 11.302 5.085 1.00 81.69 89 HIS A O 1
ATOM 648 N N . ALA A 1 90 ? -3.196 13.304 4.117 1.00 84.44 90 ALA A N 1
ATOM 649 C CA . ALA A 1 90 ? -3.893 14.062 5.151 1.00 84.44 90 ALA A CA 1
ATOM 650 C C . ALA A 1 90 ? -5.343 13.585 5.333 1.00 84.44 90 ALA A C 1
ATOM 652 O O . ALA A 1 90 ? -5.811 13.457 6.463 1.00 84.44 90 ALA A O 1
ATOM 653 N N . SER A 1 91 ? -6.044 13.239 4.245 1.00 82.88 91 SER A N 1
ATOM 654 C CA . SER A 1 91 ? -7.408 12.702 4.338 1.00 82.88 91 SER A CA 1
ATOM 655 C C . SER A 1 91 ? -7.485 11.403 5.140 1.00 82.88 91 SER A C 1
ATOM 657 O O . SER A 1 91 ? -8.445 11.212 5.887 1.00 82.88 91 SER A O 1
ATOM 659 N N . LYS A 1 92 ? -6.474 10.528 5.043 1.00 82.31 92 LYS A N 1
ATOM 660 C CA . LYS A 1 92 ? -6.442 9.256 5.780 1.00 82.31 92 LYS A CA 1
ATOM 661 C C . LYS A 1 92 ? -6.209 9.475 7.264 1.00 82.31 92 LYS A C 1
ATOM 663 O O . LYS A 1 92 ? -6.959 8.925 8.066 1.00 82.31 92 LYS A O 1
ATOM 668 N N . VAL A 1 93 ? -5.271 10.354 7.610 1.00 84.75 93 VAL A N 1
ATOM 669 C CA . VAL A 1 93 ? -5.002 10.747 9.001 1.00 84.75 93 VAL A CA 1
ATOM 670 C C . VAL A 1 93 ? -6.252 11.349 9.646 1.00 84.75 93 VAL A C 1
ATOM 672 O O . VAL A 1 93 ? -6.683 10.911 10.712 1.00 84.75 93 VAL A O 1
ATOM 675 N N . VAL A 1 94 ? -6.888 12.316 8.980 1.00 86.38 94 VAL A N 1
ATOM 676 C CA . VAL A 1 94 ? -8.080 12.995 9.513 1.00 86.38 94 VAL A CA 1
ATOM 677 C C . VAL A 1 94 ? -9.264 12.034 9.661 1.00 86.38 94 VAL A C 1
ATOM 679 O O . VAL A 1 94 ? -9.987 12.106 10.655 1.00 86.38 94 VAL A O 1
ATOM 682 N N . SER A 1 95 ? -9.451 11.109 8.717 1.00 81.00 95 SER A N 1
ATOM 683 C CA . SER A 1 95 ? -10.542 10.125 8.781 1.00 81.00 95 SER A CA 1
ATOM 684 C C . SER A 1 95 ? -10.358 9.136 9.927 1.00 81.00 95 SER A C 1
ATOM 686 O O . SER A 1 95 ? -11.311 8.835 10.641 1.00 81.00 95 SER A O 1
ATOM 688 N N . GLU A 1 96 ? -9.131 8.665 10.151 1.00 85.25 96 GLU A N 1
ATOM 689 C CA . GLU A 1 96 ? -8.836 7.782 11.277 1.00 85.25 96 GLU A CA 1
ATOM 690 C C . GLU A 1 96 ? -9.004 8.509 12.623 1.00 85.25 96 GLU A C 1
ATOM 692 O O . GLU A 1 96 ? -9.623 7.982 13.546 1.00 85.25 96 GLU A O 1
ATOM 697 N N . ARG A 1 97 ? -8.561 9.771 12.730 1.00 88.06 97 ARG A N 1
ATOM 698 C CA . ARG A 1 97 ? -8.831 10.589 13.926 1.00 88.06 97 ARG A CA 1
ATOM 699 C C . ARG A 1 97 ? -10.333 10.757 14.177 1.00 88.06 97 ARG A C 1
ATOM 701 O O . ARG A 1 97 ? -10.767 10.710 15.327 1.00 88.06 97 ARG A O 1
ATOM 708 N N . ALA A 1 98 ? -11.133 10.931 13.125 1.00 85.88 98 ALA A N 1
ATOM 709 C CA . ALA A 1 98 ? -12.586 11.025 13.245 1.00 85.88 98 ALA A CA 1
ATOM 710 C C . ALA A 1 98 ? -13.221 9.711 13.736 1.00 85.88 98 ALA A C 1
ATOM 712 O O . ALA A 1 98 ? -14.127 9.759 14.570 1.00 85.88 98 ALA A O 1
ATOM 713 N N . LEU A 1 99 ? -12.713 8.557 13.284 1.00 84.06 99 LEU A N 1
ATOM 714 C CA . LEU A 1 99 ? -13.123 7.236 13.771 1.00 84.06 99 LEU A CA 1
ATOM 715 C C . LEU A 1 99 ? -12.902 7.115 15.285 1.00 84.06 99 LEU A C 1
ATOM 717 O O . LEU A 1 99 ? -13.842 6.831 16.028 1.00 84.06 99 LEU A O 1
ATOM 721 N N . TRP A 1 100 ? -11.689 7.398 15.765 1.00 88.75 100 TRP A N 1
ATOM 722 C CA . TRP A 1 100 ? -11.382 7.299 17.196 1.00 88.75 100 TRP A CA 1
ATOM 723 C C . TRP A 1 100 ? -12.140 8.334 18.035 1.00 88.75 100 TRP A C 1
ATOM 725 O O . TRP A 1 100 ? -12.624 8.021 19.124 1.00 88.75 100 TRP A O 1
ATOM 735 N N . ALA A 1 101 ? -12.344 9.544 17.506 1.00 90.69 101 ALA A N 1
ATOM 736 C CA . ALA A 1 101 ? -13.179 10.552 18.153 1.00 90.69 101 ALA A CA 1
ATOM 737 C C . ALA A 1 101 ? -14.649 10.113 18.271 1.00 90.69 101 ALA A C 1
ATOM 739 O O . ALA A 1 101 ? -15.313 10.473 19.245 1.00 90.69 101 ALA A O 1
ATOM 740 N N . PHE A 1 102 ? -15.173 9.347 17.310 1.00 86.88 102 PHE A N 1
ATOM 741 C CA . PHE A 1 102 ? -16.512 8.773 17.402 1.00 86.88 102 PHE A CA 1
ATOM 742 C C . PHE A 1 102 ? -16.610 7.753 18.537 1.00 86.88 102 PHE A C 1
ATOM 744 O O . PHE A 1 102 ? -17.509 7.890 19.365 1.00 86.88 102 PHE A O 1
ATOM 751 N N . PHE A 1 103 ? -15.680 6.797 18.634 1.00 86.12 103 PHE A N 1
ATOM 752 C CA . PHE A 1 103 ? -15.682 5.818 19.729 1.00 86.12 103 PHE A CA 1
ATOM 753 C C . PHE A 1 103 ? -15.573 6.492 21.099 1.00 86.12 103 PHE A C 1
ATOM 755 O O . PHE A 1 103 ? -16.356 6.180 21.995 1.00 86.12 103 PHE A O 1
ATOM 762 N N . ALA A 1 104 ? -14.692 7.489 21.231 1.00 92.50 104 ALA A N 1
ATOM 763 C CA . ALA A 1 104 ? -14.539 8.249 22.469 1.00 92.50 104 ALA A CA 1
ATOM 764 C C . ALA A 1 104 ? -15.813 9.019 22.866 1.00 92.50 104 ALA A C 1
ATOM 766 O O . ALA A 1 104 ? -16.155 9.082 24.043 1.00 92.50 104 ALA A O 1
ATOM 767 N N . LYS A 1 105 ? -16.524 9.615 21.897 1.00 94.06 105 LYS A N 1
ATOM 768 C CA . LYS A 1 105 ? -17.699 10.467 22.163 1.00 94.06 105 LYS A CA 1
ATOM 769 C C . LYS A 1 105 ? -19.016 9.706 22.262 1.00 94.06 105 LYS A C 1
ATOM 771 O O . LYS A 1 105 ? -19.928 10.171 22.938 1.00 94.06 105 LYS A O 1
ATOM 776 N N . ARG A 1 106 ? -19.174 8.627 21.495 1.00 91.94 106 ARG A N 1
ATOM 777 C CA . ARG A 1 106 ? -20.449 7.910 21.351 1.00 91.94 106 ARG A CA 1
ATOM 778 C C . ARG A 1 106 ? -20.498 6.612 22.132 1.00 91.94 106 ARG A C 1
ATOM 780 O O . ARG A 1 106 ? -21.608 6.178 22.405 1.00 91.94 106 ARG A O 1
ATOM 787 N N . GLN A 1 107 ? -19.344 6.030 22.467 1.00 91.38 107 GLN A N 1
ATOM 788 C CA . GLN A 1 107 ? -19.233 4.773 23.212 1.00 91.38 107 GLN A CA 1
ATOM 789 C C . GLN A 1 107 ? -20.248 3.717 22.732 1.00 91.38 107 GLN A C 1
ATOM 791 O O . GLN A 1 107 ? -21.093 3.269 23.509 1.00 91.38 107 GLN A O 1
ATOM 796 N N . PRO A 1 108 ? -20.242 3.381 21.429 1.00 87.38 108 PRO A N 1
ATOM 797 C CA . PRO A 1 108 ? -21.185 2.413 20.891 1.00 87.38 108 PRO A CA 1
ATOM 798 C C . PRO A 1 108 ? -20.984 1.027 21.524 1.00 87.38 108 PRO A C 1
ATOM 800 O O . PRO A 1 108 ? -19.926 0.719 22.064 1.00 87.38 108 PRO A O 1
ATOM 803 N N . HIS A 1 109 ? -21.987 0.156 21.400 1.00 86.19 109 HIS A N 1
ATOM 804 C CA . HIS A 1 109 ? -21.926 -1.228 21.895 1.00 86.19 109 HIS A CA 1
ATOM 805 C C . HIS A 1 109 ? -21.026 -2.164 21.068 1.00 86.19 109 HIS A C 1
ATOM 807 O O . HIS A 1 109 ? -20.921 -3.345 21.386 1.00 86.19 109 HIS A O 1
ATOM 813 N N . PHE A 1 110 ? -20.417 -1.658 19.997 1.00 85.38 110 PHE A N 1
ATOM 814 C CA . PHE A 1 110 ? -19.460 -2.372 19.158 1.00 85.38 110 PHE A CA 1
ATOM 815 C C . PHE A 1 110 ? -18.079 -1.725 19.288 1.00 85.38 110 PHE A C 1
ATOM 817 O O . PHE A 1 110 ? -17.971 -0.574 19.710 1.00 85.38 110 PHE A O 1
ATOM 824 N N . ASP A 1 111 ? -17.034 -2.447 18.905 1.00 86.44 111 ASP A N 1
ATOM 825 C CA . ASP A 1 111 ? -15.661 -1.957 18.861 1.00 86.44 111 ASP A CA 1
ATOM 826 C C . ASP A 1 111 ? -15.232 -1.582 17.434 1.00 86.44 111 ASP A C 1
ATOM 828 O O . ASP A 1 111 ? -15.963 -1.730 16.452 1.00 86.44 111 ASP A O 1
ATOM 832 N N . GLY A 1 112 ? -14.041 -1.005 17.316 1.00 87.06 112 GLY A N 1
ATOM 833 C CA . GLY A 1 112 ? -13.464 -0.643 16.030 1.00 87.06 112 GLY A CA 1
ATOM 834 C C . GLY A 1 112 ? -11.990 -0.968 15.990 1.00 87.06 112 GLY A C 1
ATOM 835 O O . GLY A 1 112 ? -11.288 -0.796 16.979 1.00 87.06 112 GLY A O 1
ATOM 836 N N . VAL A 1 113 ? -11.527 -1.397 14.826 1.00 87.38 113 VAL A N 1
ATOM 837 C CA . VAL A 1 113 ? -10.118 -1.637 14.525 1.00 87.38 113 VAL A CA 1
ATOM 838 C C . VAL A 1 113 ? -9.732 -0.779 13.325 1.00 87.38 113 VAL A C 1
ATOM 840 O O . VAL A 1 113 ? -10.492 -0.680 12.355 1.00 87.38 113 VAL A O 1
ATOM 843 N N . ALA A 1 114 ? -8.564 -0.142 13.386 1.00 87.38 114 ALA A N 1
ATOM 844 C CA . ALA A 1 114 ? -7.955 0.510 12.233 1.00 87.38 114 ALA A CA 1
ATOM 845 C C . ALA A 1 114 ? -6.882 -0.413 11.654 1.00 87.38 114 ALA A C 1
ATOM 847 O O . ALA A 1 114 ? -5.943 -0.809 12.348 1.00 87.38 114 ALA A O 1
ATOM 848 N N . LEU A 1 115 ? -7.020 -0.749 10.372 1.00 85.38 115 LEU A N 1
ATOM 849 C CA . LEU A 1 115 ? -6.023 -1.522 9.639 1.00 85.38 115 LEU A CA 1
ATOM 850 C C . LEU A 1 115 ? -5.216 -0.569 8.775 1.00 85.38 115 LEU A C 1
ATOM 852 O O . LEU A 1 115 ? -5.757 0.108 7.902 1.00 85.38 115 LEU A O 1
ATOM 856 N N . LEU A 1 116 ? -3.917 -0.502 9.025 1.00 84.56 116 LEU A N 1
ATOM 857 C CA . LEU A 1 116 ? -3.061 0.499 8.429 1.00 84.56 116 LEU A CA 1
ATOM 858 C C . LEU A 1 116 ? -2.309 -0.082 7.243 1.00 84.56 116 LEU A C 1
ATOM 860 O O . LEU A 1 116 ? -1.190 -0.576 7.360 1.00 84.56 116 LEU A O 1
ATOM 864 N N . VAL A 1 117 ? -3.003 -0.082 6.107 1.00 79.75 117 VAL A N 1
ATOM 865 C CA . VAL A 1 117 ? -2.623 -0.812 4.894 1.00 79.75 117 VAL A CA 1
ATOM 866 C C . VAL A 1 117 ? -1.707 0.031 4.017 1.00 79.75 117 VAL A C 1
ATOM 868 O O . VAL A 1 117 ? -2.047 1.168 3.686 1.00 79.75 117 VAL A O 1
ATOM 871 N N . ALA A 1 118 ? -0.573 -0.528 3.595 1.00 80.06 118 ALA A N 1
ATOM 872 C CA . ALA A 1 118 ? 0.268 0.106 2.581 1.00 80.06 118 ALA A CA 1
ATOM 873 C C . ALA A 1 118 ? -0.193 -0.244 1.152 1.00 80.06 118 ALA A C 1
ATOM 875 O O . ALA A 1 118 ? -1.393 -0.251 0.874 1.00 80.06 118 ALA A O 1
ATOM 876 N N . TYR A 1 119 ? 0.727 -0.473 0.210 1.00 81.00 119 TYR A N 1
ATOM 877 C CA . TYR A 1 119 ? 0.365 -0.843 -1.156 1.00 81.00 119 TYR A CA 1
ATOM 878 C C . TYR A 1 119 ? -0.225 -2.245 -1.194 1.00 81.00 119 TYR A C 1
ATOM 880 O O . TYR A 1 119 ? 0.481 -3.233 -1.008 1.00 81.00 119 TYR A O 1
ATOM 888 N N . VAL A 1 120 ? -1.523 -2.309 -1.485 1.00 80.00 120 VAL A N 1
ATOM 889 C CA . VAL A 1 120 ? -2.212 -3.574 -1.715 1.00 80.00 120 VAL A CA 1
ATOM 890 C C . VAL A 1 120 ? -1.773 -4.115 -3.067 1.00 80.00 120 VAL A C 1
ATOM 892 O O . VAL A 1 120 ? -2.154 -3.589 -4.115 1.00 80.00 120 VAL A O 1
ATOM 895 N N . LEU A 1 121 ? -0.928 -5.135 -3.020 1.00 83.06 121 LEU A N 1
ATOM 896 C CA . LEU A 1 121 ? -0.427 -5.868 -4.173 1.00 83.06 121 LEU A CA 1
ATOM 897 C C . LEU A 1 121 ? -0.836 -7.338 -4.031 1.00 83.06 121 LEU A C 1
ATOM 899 O O . LEU A 1 121 ? -1.240 -7.785 -2.961 1.00 83.06 121 LEU A O 1
ATOM 903 N N . GLY A 1 122 ? -0.789 -8.064 -5.137 1.00 81.00 122 GLY A N 1
ATOM 904 C CA . GLY A 1 122 ? -1.350 -9.399 -5.301 1.00 81.00 122 GLY A CA 1
ATOM 905 C C . GLY A 1 122 ? -2.327 -9.453 -6.480 1.00 81.00 122 GLY A C 1
ATOM 906 O O . GLY A 1 122 ? -2.531 -8.444 -7.170 1.00 81.00 122 GLY A O 1
ATOM 907 N N . PRO A 1 123 ? -2.937 -10.622 -6.737 1.00 76.56 123 PRO A N 1
ATOM 908 C CA . PRO A 1 123 ? -3.923 -10.791 -7.797 1.00 76.56 123 PRO A CA 1
ATOM 909 C C . PRO A 1 123 ? -5.024 -9.716 -7.722 1.00 76.56 123 PRO A C 1
ATOM 911 O O . PRO A 1 123 ? -5.655 -9.555 -6.670 1.00 76.56 123 PRO A O 1
ATOM 914 N N . PRO A 1 124 ? -5.287 -8.962 -8.806 1.00 71.06 124 PRO A N 1
ATOM 915 C CA . PRO A 1 124 ? -6.409 -8.043 -8.866 1.00 71.06 124 PRO A CA 1
ATOM 916 C C . PRO A 1 124 ? -7.723 -8.790 -8.614 1.00 71.06 124 PRO A C 1
ATOM 918 O O . PRO A 1 124 ? -7.981 -9.835 -9.209 1.00 71.06 124 PRO A O 1
ATOM 921 N N . THR A 1 125 ? -8.563 -8.241 -7.743 1.00 68.50 125 THR A N 1
ATOM 922 C CA . THR A 1 125 ? -9.926 -8.731 -7.520 1.00 68.50 125 THR A CA 1
ATOM 923 C C . THR A 1 125 ? -10.889 -8.046 -8.481 1.00 68.50 125 THR A C 1
ATOM 925 O O . THR A 1 125 ? -10.576 -6.995 -9.036 1.00 68.50 125 THR A O 1
ATOM 928 N N . GLU A 1 126 ? -12.107 -8.571 -8.631 1.00 62.91 126 GLU A N 1
ATOM 929 C CA . GLU A 1 126 ? -13.149 -7.925 -9.452 1.00 62.91 126 GLU A CA 1
ATOM 930 C C . GLU A 1 126 ? -13.376 -6.446 -9.072 1.00 62.91 126 GLU A C 1
ATOM 932 O O . GLU A 1 126 ? -13.657 -5.598 -9.924 1.00 62.91 126 GLU A O 1
ATOM 937 N N . PHE A 1 127 ? -13.167 -6.107 -7.794 1.00 56.59 127 PHE A N 1
ATOM 938 C CA . PHE A 1 127 ? -13.224 -4.738 -7.285 1.00 56.59 127 PHE A CA 1
ATOM 939 C C . PHE A 1 127 ? -12.099 -3.838 -7.810 1.00 56.59 127 PHE A C 1
ATOM 941 O O . PHE A 1 127 ? -12.342 -2.654 -8.051 1.00 56.59 127 PHE A O 1
ATOM 948 N N . SER A 1 128 ? -10.883 -4.357 -8.001 1.00 56.50 128 SER A N 1
ATOM 949 C CA . SER A 1 128 ? -9.757 -3.570 -8.518 1.00 56.50 128 SER A CA 1
ATOM 950 C C . SER A 1 128 ? -9.705 -3.511 -10.047 1.00 56.50 128 SER A C 1
ATOM 952 O O . SER A 1 128 ? -8.967 -2.677 -10.583 1.00 56.50 128 SER A O 1
ATOM 954 N N . THR A 1 129 ? -10.531 -4.312 -10.734 1.00 58.88 129 THR A N 1
ATOM 955 C CA . THR A 1 129 ? -10.602 -4.432 -12.202 1.00 58.88 129 THR A CA 1
ATOM 956 C C . THR A 1 129 ? -11.862 -3.819 -12.820 1.00 58.88 129 THR A C 1
ATOM 958 O O . THR A 1 129 ? -12.238 -4.172 -13.943 1.00 58.88 129 THR A O 1
ATOM 961 N N . THR A 1 130 ? -12.559 -2.923 -12.109 1.00 57.59 130 THR A N 1
ATOM 962 C CA . THR A 1 130 ? -13.837 -2.369 -12.587 1.00 57.59 130 THR A CA 1
ATOM 963 C C . THR A 1 130 ? -13.689 -1.778 -13.998 1.00 57.59 130 THR A C 1
ATOM 965 O O . THR A 1 130 ? -12.798 -0.969 -14.249 1.00 57.59 130 THR A O 1
ATOM 968 N N . TYR A 1 131 ? -14.577 -2.169 -14.918 1.00 51.69 131 TYR A N 1
ATOM 969 C CA . TYR A 1 131 ? -14.579 -1.752 -16.332 1.00 51.69 131 TYR A CA 1
ATOM 970 C C . TYR A 1 131 ? -13.333 -2.150 -17.147 1.00 51.69 131 TYR A C 1
ATOM 972 O O . TYR A 1 131 ? -13.009 -1.488 -18.132 1.00 51.69 131 TYR A O 1
ATOM 980 N N . GLY A 1 132 ? -12.630 -3.221 -16.763 1.00 55.94 132 GLY A N 1
ATOM 981 C CA . GLY A 1 132 ? -11.420 -3.663 -17.469 1.00 55.94 132 GLY A CA 1
ATOM 982 C C . GLY A 1 132 ? -10.220 -2.738 -17.246 1.00 55.94 132 GLY A C 1
ATOM 983 O O . GLY A 1 132 ? -9.257 -2.778 -18.008 1.00 55.94 132 GLY A O 1
ATOM 984 N N . GLN A 1 133 ? -10.278 -1.891 -16.216 1.00 61.22 133 GLN A N 1
ATOM 985 C CA . GLN A 1 133 ? -9.184 -1.016 -15.817 1.00 61.22 133 GLN A CA 1
ATOM 986 C C . GLN A 1 133 ? -8.586 -1.505 -14.507 1.00 61.22 133 GLN A C 1
ATOM 988 O O . GLN A 1 133 ? -9.302 -1.720 -13.532 1.00 61.22 133 GLN A O 1
ATOM 993 N N . VAL A 1 134 ? -7.263 -1.625 -14.474 1.00 66.12 134 VAL A N 1
ATOM 994 C CA . VAL A 1 134 ? -6.518 -1.819 -13.231 1.00 66.12 134 VAL A CA 1
ATOM 995 C C . VAL A 1 134 ? -6.478 -0.489 -12.486 1.00 66.12 134 VAL A C 1
ATOM 997 O O . VAL A 1 134 ? -6.054 0.527 -13.037 1.00 66.12 134 VAL A O 1
ATOM 1000 N N . THR A 1 135 ? -6.935 -0.486 -11.237 1.00 67.50 135 THR A N 1
ATOM 1001 C CA . THR A 1 135 ? -7.019 0.722 -10.403 1.00 67.50 135 THR A CA 1
ATOM 1002 C C . THR A 1 135 ? -6.136 0.622 -9.153 1.00 67.50 135 THR A C 1
ATOM 1004 O O . THR A 1 135 ? -5.644 -0.451 -8.814 1.00 67.50 135 THR A O 1
ATOM 1007 N N . ALA A 1 136 ? -5.944 1.750 -8.457 1.00 71.56 136 ALA A N 1
ATOM 1008 C CA . ALA A 1 136 ? -5.205 1.844 -7.191 1.00 71.56 136 ALA A CA 1
ATOM 1009 C C . ALA A 1 136 ? -3.735 1.373 -7.290 1.00 71.56 136 ALA A C 1
ATOM 1011 O O . ALA A 1 136 ? -3.055 1.695 -8.258 1.00 71.56 136 ALA A O 1
ATOM 1012 N N . SER A 1 137 ? -3.208 0.676 -6.281 1.00 75.94 137 SER A N 1
ATOM 1013 C CA . SER A 1 137 ? -1.779 0.339 -6.179 1.00 75.94 137 SER A CA 1
ATOM 1014 C C . SER A 1 137 ? -1.261 -0.498 -7.354 1.00 75.94 137 SER A C 1
ATOM 1016 O O . SER A 1 137 ? -0.154 -0.258 -7.831 1.00 75.94 137 SER A O 1
ATOM 1018 N N . SER A 1 138 ? -2.075 -1.408 -7.899 1.00 80.62 138 SER A N 1
ATOM 1019 C CA . SER A 1 138 ? -1.686 -2.250 -9.037 1.00 80.62 138 SER A CA 1
ATOM 1020 C C . SER A 1 138 ? -1.456 -1.456 -10.330 1.00 80.62 138 SER A C 1
ATOM 1022 O O . SER A 1 138 ? -0.734 -1.926 -11.208 1.00 80.62 138 SER A O 1
ATOM 1024 N N . SER A 1 139 ? -2.002 -0.236 -10.470 1.00 82.06 139 SER A N 1
ATOM 1025 C CA . SER A 1 139 ? -1.753 0.577 -11.672 1.00 82.06 139 SER A CA 1
ATOM 1026 C C . SER A 1 139 ? -0.309 1.079 -11.760 1.00 82.06 139 SER A C 1
ATOM 1028 O O . SER A 1 139 ? 0.137 1.441 -12.848 1.00 82.06 139 SER A O 1
ATOM 1030 N N . ALA A 1 140 ? 0.439 1.068 -10.648 1.00 86.38 140 ALA A N 1
ATOM 1031 C CA . ALA A 1 140 ? 1.857 1.424 -10.627 1.00 86.38 140 ALA A CA 1
ATOM 1032 C C . ALA A 1 140 ? 2.720 0.489 -11.495 1.00 86.38 140 ALA A C 1
ATOM 1034 O O . ALA A 1 140 ? 3.771 0.912 -11.967 1.00 86.38 140 ALA A O 1
ATOM 1035 N N . LEU A 1 141 ? 2.259 -0.739 -11.769 1.00 89.75 141 LEU A N 1
ATOM 1036 C CA . LEU A 1 141 ? 2.943 -1.706 -12.637 1.00 89.75 141 LEU A CA 1
ATOM 1037 C C . LEU A 1 141 ? 2.757 -1.433 -14.134 1.00 89.75 141 LEU A C 1
ATOM 1039 O O . LEU A 1 141 ? 3.589 -1.849 -14.936 1.00 89.75 141 LEU A O 1
ATOM 1043 N N . ILE A 1 142 ? 1.698 -0.720 -14.535 1.00 90.19 142 ILE A N 1
ATOM 1044 C CA . ILE A 1 142 ? 1.358 -0.539 -15.957 1.00 90.19 142 ILE A CA 1
ATOM 1045 C C . ILE A 1 142 ? 2.522 0.072 -16.758 1.00 90.19 142 ILE A C 1
ATOM 1047 O O . ILE A 1 142 ? 2.836 -0.469 -17.821 1.00 90.19 142 ILE A O 1
ATOM 1051 N N . PRO A 1 143 ? 3.204 1.147 -16.308 1.00 92.81 143 PRO A N 1
ATOM 1052 C CA . PRO A 1 143 ? 4.340 1.694 -17.048 1.00 92.81 143 PRO A CA 1
ATOM 1053 C C . PRO A 1 143 ? 5.459 0.667 -17.258 1.00 92.81 143 PRO A C 1
ATOM 1055 O O . PRO A 1 143 ? 5.947 0.534 -18.375 1.00 92.81 143 PRO A O 1
ATOM 1058 N N . TRP A 1 144 ? 5.791 -0.113 -16.226 1.00 95.00 144 TRP A N 1
ATOM 1059 C CA . TRP A 1 144 ? 6.820 -1.156 -16.278 1.00 95.00 144 TRP A CA 1
ATOM 1060 C C . TRP A 1 144 ? 6.482 -2.287 -17.253 1.00 95.00 144 TRP A C 1
ATOM 1062 O O . TRP A 1 144 ? 7.379 -2.853 -17.864 1.00 95.00 144 TRP A O 1
ATOM 1072 N N . MET A 1 145 ? 5.194 -2.588 -17.433 1.00 94.00 145 MET A N 1
ATOM 1073 C CA . MET A 1 145 ? 4.710 -3.639 -18.337 1.00 94.00 145 MET A CA 1
ATOM 1074 C C . MET A 1 145 ? 4.545 -3.183 -19.794 1.00 94.00 145 MET A C 1
ATOM 1076 O O . MET A 1 145 ? 4.359 -4.017 -20.677 1.00 94.00 145 MET A O 1
ATOM 1080 N N . THR A 1 146 ? 4.528 -1.874 -20.059 1.00 92.50 146 THR A N 1
ATOM 1081 C CA . THR A 1 146 ? 4.116 -1.323 -21.366 1.00 92.50 146 THR A CA 1
ATOM 1082 C C . THR A 1 146 ? 5.204 -0.544 -22.087 1.00 92.50 146 THR A C 1
ATOM 1084 O O . THR A 1 146 ? 5.115 -0.367 -23.303 1.00 92.50 146 THR A O 1
ATOM 1087 N N . ARG A 1 147 ? 6.224 -0.067 -21.370 1.00 93.88 147 ARG A N 1
ATOM 1088 C CA . ARG A 1 147 ? 7.317 0.717 -21.945 1.00 93.88 147 ARG A CA 1
ATOM 1089 C C . ARG A 1 147 ? 8.623 0.502 -21.181 1.00 93.88 147 ARG A C 1
ATOM 1091 O O . ARG A 1 147 ? 8.586 0.227 -19.983 1.00 93.88 147 ARG A O 1
ATOM 1098 N N . PRO A 1 148 ? 9.781 0.700 -21.830 1.00 93.50 148 PRO A N 1
ATOM 1099 C CA . PRO A 1 148 ? 11.032 0.791 -21.106 1.00 93.50 148 PRO A CA 1
ATOM 1100 C C . PRO A 1 148 ? 11.015 1.996 -20.153 1.00 93.50 148 PRO A C 1
ATOM 1102 O O . PRO A 1 148 ? 10.596 3.114 -20.476 1.00 93.50 148 PRO A O 1
ATOM 1105 N N . MET A 1 149 ? 11.489 1.728 -18.954 1.00 94.19 149 MET A N 1
ATOM 1106 C CA . MET A 1 149 ? 11.865 2.648 -17.896 1.00 94.19 149 MET A CA 1
ATOM 1107 C C . MET A 1 149 ? 13.384 2.896 -17.947 1.00 94.19 149 MET A C 1
ATOM 1109 O O . MET A 1 149 ? 14.168 2.013 -18.302 1.00 94.19 149 MET A O 1
ATOM 1113 N N . GLY A 1 150 ? 13.835 4.097 -17.587 1.00 88.00 150 GLY A N 1
ATOM 1114 C CA . GLY A 1 150 ? 15.271 4.351 -17.429 1.00 88.00 150 GLY A CA 1
ATOM 1115 C C . GLY A 1 150 ? 15.847 3.557 -16.252 1.00 88.00 150 GLY A C 1
ATOM 1116 O O . GLY A 1 150 ? 15.136 3.292 -15.288 1.00 88.00 150 GLY A O 1
ATOM 1117 N N . THR A 1 151 ? 17.139 3.223 -16.284 1.00 88.19 151 THR A N 1
ATOM 1118 C CA . THR A 1 151 ? 17.814 2.496 -15.187 1.00 88.19 151 THR A CA 1
ATOM 1119 C C . THR A 1 151 ? 17.742 3.234 -13.849 1.00 88.19 151 THR A C 1
ATOM 1121 O O . THR A 1 151 ? 17.674 2.598 -12.804 1.00 88.19 151 THR A O 1
ATOM 1124 N N . ALA A 1 152 ? 17.664 4.568 -13.869 1.00 92.25 152 ALA A N 1
ATOM 1125 C CA . ALA A 1 152 ? 17.437 5.381 -12.675 1.00 92.25 152 ALA A CA 1
ATOM 1126 C C . ALA A 1 152 ? 16.112 5.054 -11.957 1.00 92.25 152 ALA A C 1
ATOM 1128 O O . ALA A 1 152 ? 16.034 5.185 -10.739 1.00 92.25 152 ALA A O 1
ATOM 1129 N N . ALA A 1 153 ? 15.090 4.584 -12.684 1.00 94.56 153 ALA A N 1
ATOM 1130 C CA . ALA A 1 153 ? 13.808 4.202 -12.096 1.00 94.56 153 ALA A CA 1
ATOM 1131 C C . ALA A 1 153 ? 13.914 2.938 -11.227 1.00 94.56 153 ALA A C 1
ATOM 1133 O O . ALA A 1 153 ? 13.055 2.709 -10.382 1.00 94.56 153 ALA A O 1
ATOM 1134 N N . LEU A 1 154 ? 14.959 2.114 -11.396 1.00 95.81 154 LEU A N 1
ATOM 1135 C CA . LEU A 1 154 ? 15.151 0.911 -10.577 1.00 95.81 154 LEU A CA 1
ATOM 1136 C C . LEU A 1 154 ? 15.320 1.257 -9.091 1.00 95.81 154 LEU A C 1
ATOM 1138 O O . LEU A 1 154 ? 14.872 0.502 -8.232 1.00 95.81 154 LEU A O 1
ATOM 1142 N N . SER A 1 155 ? 15.913 2.414 -8.795 1.00 94.81 155 SER A N 1
ATOM 1143 C CA . SER A 1 155 ? 16.130 2.891 -7.428 1.00 94.81 155 SER A CA 1
ATOM 1144 C C . SER A 1 155 ? 14.972 3.731 -6.881 1.00 94.81 155 SER A C 1
ATOM 1146 O O . SER A 1 155 ? 15.067 4.227 -5.761 1.00 94.81 155 SER A O 1
ATOM 1148 N N . GLU A 1 156 ? 13.893 3.926 -7.647 1.00 91.31 156 GLU A N 1
ATOM 1149 C CA . GLU A 1 156 ? 12.731 4.695 -7.199 1.00 91.31 156 GLU A CA 1
ATOM 1150 C C . GLU A 1 156 ? 12.000 3.932 -6.080 1.00 91.31 156 GLU A C 1
ATOM 1152 O O . GLU A 1 156 ? 11.591 2.785 -6.303 1.00 91.31 156 GLU A O 1
ATOM 1157 N N . PRO A 1 157 ? 11.848 4.521 -4.878 1.00 89.69 157 PRO A N 1
ATOM 1158 C CA . PRO A 1 157 ? 11.131 3.881 -3.789 1.00 89.69 157 PRO A CA 1
ATOM 1159 C C . PRO A 1 157 ? 9.622 3.965 -4.020 1.00 89.69 157 PRO A C 1
ATOM 1161 O O . PRO A 1 157 ? 9.079 5.014 -4.369 1.00 89.69 157 PRO A O 1
ATOM 1164 N N . PHE A 1 158 ? 8.935 2.865 -3.742 1.00 86.75 158 PHE A N 1
ATOM 1165 C CA . PHE A 1 158 ? 7.483 2.802 -3.641 1.00 86.75 158 PHE A CA 1
ATOM 1166 C C . PHE A 1 158 ? 7.076 2.564 -2.184 1.00 86.75 158 PHE A C 1
ATOM 1168 O O . PHE A 1 158 ? 7.905 2.341 -1.299 1.00 86.75 158 PHE A O 1
ATOM 1175 N N . TYR A 1 159 ? 5.774 2.623 -1.914 1.00 80.69 159 TYR A N 1
ATOM 1176 C CA . TYR A 1 159 ? 5.264 2.269 -0.594 1.00 80.69 159 TYR A CA 1
ATOM 1177 C C . TYR A 1 159 ? 5.478 0.775 -0.322 1.00 80.69 159 TYR A C 1
ATOM 1179 O O . TYR A 1 159 ? 5.457 -0.025 -1.264 1.00 80.69 159 TYR A O 1
ATOM 1187 N N . PRO A 1 160 ? 5.620 0.378 0.955 1.00 82.88 160 PRO A N 1
ATOM 1188 C CA . PRO A 1 160 ? 5.685 -1.027 1.325 1.00 82.88 160 PRO A CA 1
ATOM 1189 C C . PRO A 1 160 ? 4.495 -1.812 0.780 1.00 82.88 160 PRO A C 1
ATOM 1191 O O . PRO A 1 160 ? 3.386 -1.281 0.718 1.00 82.88 160 PRO A O 1
ATOM 1194 N N . TYR A 1 161 ? 4.702 -3.069 0.407 1.00 85.75 161 TYR A N 1
ATOM 1195 C CA . TYR A 1 161 ? 3.610 -3.910 -0.075 1.00 85.75 161 TYR A CA 1
ATOM 1196 C C . TYR A 1 161 ? 2.911 -4.636 1.067 1.00 85.75 161 TYR A C 1
ATOM 1198 O O . TYR A 1 161 ? 3.480 -4.850 2.140 1.00 85.75 161 TYR A O 1
ATOM 1206 N N . VAL A 1 162 ? 1.683 -5.055 0.803 1.00 82.44 162 VAL A N 1
ATOM 1207 C CA . VAL A 1 162 ? 0.958 -6.042 1.590 1.00 82.44 162 VAL A CA 1
ATOM 1208 C C . VAL A 1 162 ? -0.054 -6.755 0.701 1.00 82.44 162 VAL A C 1
ATOM 1210 O O . VAL A 1 162 ? -0.688 -6.141 -0.155 1.00 82.44 162 VAL A O 1
ATOM 1213 N N . ASP A 1 163 ? -0.216 -8.050 0.935 1.00 77.19 163 ASP A N 1
ATOM 1214 C CA . ASP A 1 163 ? -1.335 -8.834 0.424 1.00 77.19 163 ASP A CA 1
ATOM 1215 C C . ASP A 1 163 ? -2.449 -8.780 1.482 1.00 77.19 163 ASP A C 1
ATOM 1217 O O . ASP A 1 163 ? -2.314 -9.345 2.569 1.00 77.19 163 ASP A O 1
ATOM 1221 N N . SER A 1 164 ? -3.464 -7.934 1.273 1.00 64.38 164 SER A N 1
ATOM 1222 C CA . SER A 1 164 ? -4.286 -7.417 2.384 1.00 64.38 164 SER A CA 1
ATOM 1223 C C . SER A 1 164 ? -5.640 -8.094 2.579 1.00 64.38 164 SER A C 1
ATOM 1225 O O . SER A 1 164 ? -6.381 -7.685 3.476 1.00 64.38 164 SER A O 1
ATOM 1227 N N . TYR A 1 165 ? -6.022 -9.067 1.752 1.00 65.06 165 TYR A N 1
ATOM 1228 C CA . TYR A 1 165 ? -7.398 -9.580 1.789 1.00 65.06 165 TYR A CA 1
ATOM 1229 C C . TYR A 1 165 ? -7.702 -10.373 3.071 1.00 65.06 165 TYR A C 1
ATOM 1231 O O . TYR A 1 165 ? -8.767 -10.190 3.664 1.00 65.06 165 TYR A O 1
ATOM 1239 N N . ASP A 1 166 ? -6.740 -11.143 3.579 1.00 68.81 166 ASP A N 1
ATOM 1240 C CA . ASP A 1 166 ? -6.948 -11.983 4.765 1.00 68.81 166 ASP A CA 1
ATOM 1241 C C . ASP A 1 166 ? -6.947 -11.194 6.083 1.00 68.81 166 ASP A C 1
ATOM 1243 O O . ASP A 1 166 ? -7.579 -11.594 7.064 1.00 68.81 166 ASP A O 1
ATOM 1247 N N . ALA A 1 167 ? -6.305 -10.025 6.112 1.00 76.19 167 ALA A N 1
ATOM 1248 C CA . ALA A 1 167 ? -6.142 -9.242 7.332 1.00 76.19 167 ALA A CA 1
ATOM 1249 C C . ALA A 1 167 ? -7.452 -8.635 7.854 1.00 76.19 167 ALA A C 1
ATOM 1251 O O . ALA A 1 167 ? -7.676 -8.605 9.064 1.00 76.19 167 ALA A O 1
ATOM 1252 N N . ALA A 1 168 ? -8.340 -8.191 6.959 1.00 75.88 168 ALA A N 1
ATOM 1253 C CA . ALA A 1 168 ? -9.640 -7.644 7.351 1.00 75.88 168 ALA A CA 1
ATOM 1254 C C . ALA A 1 168 ? -10.537 -8.710 7.994 1.00 75.88 168 ALA A C 1
ATOM 1256 O O . ALA A 1 168 ? -11.169 -8.464 9.021 1.00 75.88 168 ALA A O 1
ATOM 1257 N N . VAL A 1 169 ? -10.555 -9.912 7.414 1.00 78.44 169 VAL A N 1
ATOM 1258 C CA . VAL A 1 169 ? -11.327 -11.043 7.940 1.00 78.44 169 VAL A CA 1
ATOM 1259 C C . VAL A 1 169 ? -10.739 -11.534 9.260 1.00 78.44 169 VAL A C 1
ATOM 1261 O O . VAL A 1 169 ? -11.496 -11.809 10.190 1.00 78.44 169 VAL A O 1
ATOM 1264 N N . ALA A 1 170 ? -9.410 -11.621 9.363 1.00 85.44 170 ALA A N 1
ATOM 1265 C CA . ALA A 1 170 ? -8.740 -11.996 10.603 1.00 85.44 170 ALA A CA 1
ATOM 1266 C C . ALA A 1 170 ? -9.057 -11.005 11.732 1.00 85.44 170 ALA A C 1
ATOM 1268 O O . ALA A 1 170 ? -9.435 -11.427 12.820 1.00 85.44 170 ALA A O 1
ATOM 1269 N N . ALA A 1 171 ? -9.001 -9.698 11.462 1.00 85.88 171 ALA A N 1
ATOM 1270 C CA . ALA A 1 171 ? -9.315 -8.672 12.454 1.00 85.88 171 ALA A CA 1
ATOM 1271 C C . ALA A 1 171 ? -10.761 -8.763 12.962 1.00 85.88 171 ALA A C 1
ATOM 1273 O O . ALA A 1 171 ? -10.978 -8.726 14.168 1.00 85.88 171 ALA A O 1
ATOM 1274 N N . LEU A 1 172 ? -11.738 -8.974 12.072 1.00 82.69 172 LEU A N 1
ATOM 1275 C CA . LEU A 1 172 ? -13.140 -9.167 12.470 1.00 82.69 172 LEU A CA 1
ATOM 1276 C C . LEU A 1 172 ? -13.366 -10.404 13.350 1.00 82.69 172 LEU A C 1
ATOM 1278 O O . LEU A 1 172 ? -14.314 -10.441 14.129 1.00 82.69 172 LEU A O 1
ATOM 1282 N N . LYS A 1 173 ? -12.527 -11.434 13.210 1.00 85.62 173 LYS A N 1
ATOM 1283 C CA . LYS A 1 173 ? -12.624 -12.682 13.981 1.00 85.62 173 LYS A CA 1
ATOM 1284 C C . LYS A 1 173 ? -11.825 -12.653 15.284 1.00 85.62 173 LYS A C 1
ATOM 1286 O O . LYS A 1 173 ? -11.910 -13.613 16.048 1.00 85.62 173 LYS A O 1
ATOM 1291 N N . THR A 1 174 ? -11.077 -11.583 15.548 1.00 90.38 174 THR A N 1
ATOM 1292 C CA . THR A 1 174 ? -10.207 -11.454 16.719 1.00 90.38 174 THR A CA 1
ATOM 1293 C C . THR A 1 174 ? -10.743 -10.361 17.643 1.00 90.38 174 THR A C 1
ATOM 1295 O O . THR A 1 174 ? -10.423 -9.194 17.435 1.00 90.38 174 THR A O 1
ATOM 1298 N N . PRO A 1 175 ? -11.485 -10.701 18.716 1.00 90.44 175 PRO A N 1
ATOM 1299 C CA . PRO A 1 175 ? -12.006 -9.707 19.662 1.00 90.44 175 PRO A CA 1
ATOM 1300 C C . PRO A 1 175 ? -10.927 -8.794 20.261 1.00 90.44 175 PRO A C 1
ATOM 1302 O O . PRO A 1 175 ? -11.157 -7.614 20.487 1.00 90.44 175 PRO A O 1
ATOM 1305 N N . ALA A 1 176 ? -9.713 -9.314 20.468 1.00 92.06 176 ALA A N 1
ATOM 1306 C CA . ALA A 1 176 ? -8.589 -8.528 20.978 1.00 92.06 176 ALA A CA 1
ATOM 1307 C C . ALA A 1 176 ? -8.097 -7.435 20.008 1.00 92.06 176 ALA A C 1
ATOM 1309 O O . ALA A 1 176 ? -7.309 -6.594 20.418 1.00 92.06 176 ALA A O 1
ATOM 1310 N N . ALA A 1 177 ? -8.519 -7.444 18.737 1.00 90.44 177 ALA A N 1
ATOM 1311 C CA . ALA A 1 177 ? -8.207 -6.385 17.777 1.00 90.44 177 ALA A CA 1
ATOM 1312 C C . ALA A 1 177 ? -9.080 -5.130 17.971 1.00 90.44 177 ALA A C 1
ATOM 1314 O O . ALA A 1 177 ? -8.776 -4.081 17.402 1.00 90.44 177 ALA A O 1
ATOM 1315 N N . GLY A 1 178 ? -10.152 -5.216 18.766 1.00 90.75 178 GLY A N 1
ATOM 1316 C CA . GLY A 1 178 ? -10.982 -4.071 19.119 1.00 90.75 178 GLY A CA 1
ATOM 1317 C C . GLY A 1 178 ? -10.176 -2.986 19.836 1.00 90.75 178 GLY A C 1
ATOM 1318 O O . GLY A 1 178 ? -9.477 -3.247 20.810 1.00 90.75 178 GLY A O 1
ATOM 1319 N N . GLY A 1 179 ? -10.274 -1.751 19.349 1.00 90.38 179 GLY A N 1
ATOM 1320 C CA . GLY A 1 179 ? -9.536 -0.592 19.856 1.00 90.38 179 GLY A CA 1
ATOM 1321 C C . GLY A 1 179 ? -8.123 -0.438 19.291 1.00 90.38 179 GLY A C 1
ATOM 1322 O O . GLY A 1 179 ? -7.460 0.551 19.598 1.00 90.38 179 GLY A O 1
ATOM 1323 N N . GLU A 1 180 ? -7.655 -1.369 18.458 1.00 92.31 180 GLU A N 1
ATOM 1324 C CA . GLU A 1 180 ? -6.278 -1.359 17.973 1.00 92.31 180 GLU A CA 1
ATOM 1325 C C . GLU A 1 180 ? -6.097 -0.614 16.650 1.00 92.31 180 GLU A C 1
ATOM 1327 O O . GLU A 1 180 ? -6.955 -0.589 15.762 1.00 92.31 180 GLU A O 1
ATOM 1332 N N . ARG A 1 181 ? -4.885 -0.077 16.506 1.00 91.50 181 ARG A N 1
ATOM 1333 C CA . ARG A 1 181 ? -4.264 0.296 15.235 1.00 91.50 181 ARG A CA 1
ATOM 1334 C C . ARG A 1 181 ? -3.274 -0.811 14.883 1.00 91.50 181 ARG A C 1
ATOM 1336 O O . ARG A 1 181 ? -2.425 -1.147 15.714 1.00 91.50 181 ARG A O 1
ATOM 1343 N N . ILE A 1 182 ? -3.401 -1.400 13.695 1.00 89.06 182 ILE A N 1
ATOM 1344 C CA . ILE A 1 182 ? -2.579 -2.537 13.254 1.00 89.06 182 ILE A CA 1
ATOM 1345 C C . ILE A 1 182 ? -1.919 -2.213 11.914 1.00 89.06 182 ILE A C 1
ATOM 1347 O O . ILE A 1 182 ? -2.613 -2.078 10.906 1.00 89.06 182 ILE A O 1
ATOM 1351 N N . LEU A 1 183 ? -0.585 -2.129 11.884 1.00 87.31 183 LEU A N 1
ATOM 1352 C CA . LEU A 1 183 ? 0.174 -1.912 10.650 1.00 87.31 183 LEU A CA 1
ATOM 1353 C C . LEU A 1 183 ? 0.226 -3.171 9.785 1.00 87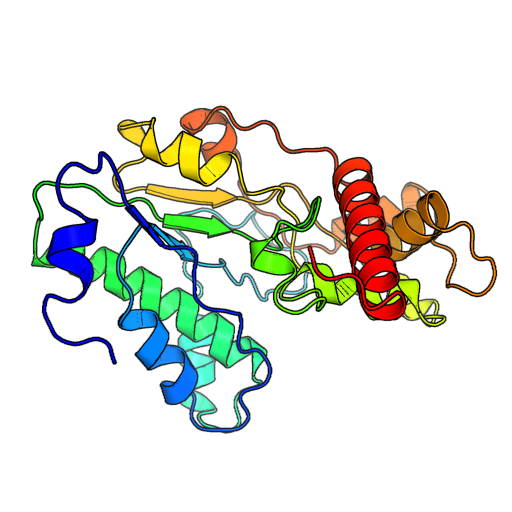.31 183 LEU A C 1
ATOM 1355 O O . LEU A 1 183 ? 0.677 -4.231 10.218 1.00 87.31 183 LEU A O 1
ATOM 1359 N N . LEU A 1 184 ? -0.213 -3.032 8.535 1.00 85.75 184 LEU A N 1
ATOM 1360 C CA . LEU A 1 184 ? -0.247 -4.099 7.542 1.00 85.75 184 LEU A CA 1
ATOM 1361 C C . LEU A 1 184 ? 0.755 -3.798 6.428 1.00 85.75 184 LEU A C 1
ATOM 1363 O O . LEU A 1 184 ? 0.418 -3.203 5.401 1.00 85.75 184 LEU A O 1
ATOM 1367 N N . GLN A 1 185 ? 2.007 -4.185 6.671 1.00 84.88 185 GLN A N 1
ATOM 1368 C CA . GLN A 1 185 ? 3.148 -3.962 5.785 1.00 84.88 185 GLN A CA 1
ATOM 1369 C C . GLN A 1 185 ? 4.074 -5.180 5.816 1.00 84.88 185 GLN A C 1
ATOM 1371 O O . GLN A 1 185 ? 4.497 -5.624 6.881 1.00 84.88 185 GLN A O 1
ATOM 1376 N N . ALA A 1 186 ? 4.385 -5.725 4.644 1.00 86.75 186 ALA A N 1
ATOM 1377 C CA . ALA A 1 186 ? 5.210 -6.920 4.495 1.00 86.75 186 ALA A CA 1
ATOM 1378 C C . ALA A 1 186 ? 6.682 -6.597 4.194 1.00 86.75 186 ALA A C 1
ATOM 1380 O O . ALA A 1 186 ? 7.567 -7.368 4.565 1.00 86.75 186 ALA A O 1
ATOM 1381 N N . GLY A 1 187 ? 6.958 -5.464 3.543 1.00 87.94 187 GLY A N 1
ATOM 1382 C CA . GLY A 1 187 ? 8.318 -5.000 3.264 1.00 87.94 187 GLY A CA 1
ATOM 1383 C C . GLY A 1 187 ? 8.373 -3.900 2.200 1.00 87.94 187 GLY A C 1
ATOM 1384 O O . GLY A 1 187 ? 7.350 -3.604 1.579 1.00 87.94 187 GLY A O 1
ATOM 1385 N N . PRO A 1 188 ? 9.545 -3.281 1.985 1.00 90.62 188 PRO A N 1
ATOM 1386 C CA . PRO A 1 188 ? 9.720 -2.207 1.012 1.00 90.62 188 PRO A CA 1
ATOM 1387 C C . PRO A 1 188 ? 9.686 -2.716 -0.436 1.00 90.62 188 PRO A C 1
ATOM 1389 O O . PRO A 1 188 ? 10.052 -3.862 -0.722 1.00 90.62 188 PRO A O 1
ATOM 1392 N N . VAL A 1 189 ? 9.288 -1.830 -1.349 1.00 92.06 189 VAL A N 1
ATOM 1393 C CA . VAL A 1 189 ? 9.259 -2.070 -2.797 1.00 92.06 189 VAL A CA 1
ATOM 1394 C C . VAL A 1 189 ? 10.011 -0.956 -3.506 1.00 92.06 189 VAL A C 1
ATOM 1396 O O . VAL A 1 189 ? 9.818 0.219 -3.199 1.00 92.06 189 VAL A O 1
ATOM 1399 N N . PHE A 1 190 ? 10.825 -1.329 -4.485 1.00 94.75 190 PHE A N 1
ATOM 1400 C CA . PHE A 1 190 ? 11.490 -0.403 -5.397 1.00 94.75 190 PHE A CA 1
ATOM 1401 C C . PHE A 1 190 ? 11.106 -0.700 -6.844 1.00 94.75 190 PHE A C 1
ATOM 1403 O O . PHE A 1 190 ? 10.647 -1.799 -7.164 1.00 94.75 190 PHE A O 1
ATOM 1410 N N . GLY A 1 191 ? 11.360 0.249 -7.747 1.00 96.19 191 GLY A N 1
ATOM 1411 C CA . GLY A 1 191 ? 11.187 0.023 -9.183 1.00 96.19 191 GLY A CA 1
ATOM 1412 C C . GLY A 1 191 ? 11.940 -1.215 -9.689 1.00 96.19 191 GLY A C 1
ATOM 1413 O O . GLY A 1 191 ? 11.453 -1.920 -10.570 1.00 96.19 191 GLY A O 1
ATOM 1414 N N . ASN A 1 192 ? 13.077 -1.554 -9.070 1.00 97.50 192 ASN A N 1
ATOM 1415 C CA . ASN A 1 192 ? 13.809 -2.786 -9.351 1.00 97.50 192 ASN A CA 1
ATOM 1416 C C . ASN A 1 192 ? 12.971 -4.050 -9.127 1.00 97.50 192 ASN A C 1
ATOM 1418 O O . ASN A 1 192 ? 13.032 -4.973 -9.934 1.00 97.50 192 ASN A O 1
ATOM 1422 N N . ASP A 1 193 ? 12.174 -4.092 -8.058 1.00 97.31 193 ASP A N 1
ATOM 1423 C CA . ASP A 1 193 ? 11.326 -5.245 -7.758 1.00 97.31 193 ASP A CA 1
ATOM 1424 C C . ASP A 1 193 ? 10.217 -5.400 -8.817 1.00 97.31 193 ASP A C 1
ATOM 1426 O O . ASP A 1 193 ? 9.923 -6.517 -9.245 1.00 97.31 193 ASP A O 1
ATOM 1430 N N . PHE A 1 194 ? 9.659 -4.288 -9.316 1.00 96.56 194 PHE A N 1
ATOM 1431 C CA . PHE A 1 194 ? 8.715 -4.305 -10.440 1.00 96.56 194 PHE A CA 1
ATOM 1432 C C . PHE A 1 194 ? 9.365 -4.776 -11.741 1.00 96.56 194 PHE A C 1
ATOM 1434 O O . PHE A 1 194 ? 8.799 -5.628 -12.423 1.00 96.56 194 PHE A O 1
ATOM 1441 N N . ALA A 1 195 ? 10.552 -4.267 -12.076 1.00 97.38 195 ALA A N 1
ATOM 1442 C CA . ALA A 1 195 ? 11.292 -4.691 -13.263 1.00 97.38 195 ALA A CA 1
ATOM 1443 C C . ALA A 1 195 ? 11.616 -6.194 -13.231 1.00 97.38 195 ALA A C 1
ATOM 1445 O O . ALA A 1 195 ? 11.407 -6.890 -14.223 1.00 97.38 195 ALA A O 1
ATOM 1446 N N . LEU A 1 196 ? 12.060 -6.710 -12.077 1.00 97.81 196 LEU A N 1
ATOM 1447 C CA . LEU A 1 196 ? 12.327 -8.136 -11.881 1.00 97.81 196 LEU A CA 1
ATOM 1448 C C . LEU A 1 196 ? 11.059 -8.986 -12.046 1.00 97.81 196 LEU A C 1
ATOM 1450 O O . LEU A 1 196 ? 11.098 -9.990 -12.756 1.00 97.81 196 LEU A O 1
ATOM 1454 N N . ALA A 1 197 ? 9.936 -8.584 -11.444 1.00 97.38 197 ALA A N 1
ATOM 1455 C CA . ALA A 1 197 ? 8.668 -9.306 -11.577 1.00 97.38 197 ALA A CA 1
ATOM 1456 C C . ALA A 1 197 ? 8.155 -9.309 -13.026 1.00 97.38 197 ALA A C 1
ATOM 1458 O O . ALA A 1 197 ? 7.801 -10.350 -13.578 1.00 97.38 197 ALA A O 1
ATOM 1459 N N . VAL A 1 198 ? 8.195 -8.156 -13.697 1.00 97.12 198 VAL A N 1
ATOM 1460 C CA . VAL A 1 198 ? 7.831 -8.026 -15.116 1.00 97.12 198 VAL A CA 1
ATOM 1461 C C . VAL A 1 198 ? 8.708 -8.916 -15.997 1.00 97.12 198 VAL A C 1
ATOM 1463 O O . VAL A 1 198 ? 8.190 -9.617 -16.866 1.00 97.12 198 VAL A O 1
ATOM 1466 N N . GLN A 1 199 ? 10.020 -8.933 -15.760 1.00 96.81 199 GLN A N 1
ATOM 1467 C CA . GLN A 1 199 ? 10.962 -9.769 -16.502 1.00 96.81 199 GLN A CA 1
ATOM 1468 C C . GLN A 1 199 ? 10.688 -11.268 -16.304 1.00 96.81 199 GLN A C 1
ATOM 1470 O O . GLN A 1 199 ? 10.756 -12.028 -17.274 1.00 96.81 199 GLN A O 1
ATOM 1475 N N . ARG A 1 200 ? 10.359 -11.691 -15.074 1.00 97.06 200 ARG A N 1
ATOM 1476 C CA . ARG A 1 200 ? 10.007 -13.083 -14.748 1.00 97.06 200 ARG A CA 1
ATOM 1477 C C . ARG A 1 200 ? 8.690 -13.534 -15.370 1.00 97.06 200 ARG A C 1
ATOM 1479 O O . ARG A 1 200 ? 8.596 -14.693 -15.743 1.00 97.06 200 ARG A O 1
ATOM 1486 N N . VAL A 1 201 ? 7.695 -12.653 -15.467 1.00 96.88 201 VAL A N 1
ATOM 1487 C CA . VAL A 1 201 ? 6.332 -13.033 -15.880 1.00 96.88 201 VAL A CA 1
ATOM 1488 C C . VAL A 1 201 ? 6.071 -12.805 -17.371 1.00 96.88 201 VAL A C 1
ATOM 1490 O O . VAL A 1 201 ? 5.378 -13.599 -18.006 1.00 96.88 201 VAL A O 1
ATOM 1493 N N . LEU A 1 202 ? 6.566 -11.702 -17.945 1.00 95.88 202 LEU A N 1
ATOM 1494 C CA . LEU A 1 202 ? 6.267 -11.330 -19.335 1.00 95.88 202 LEU A CA 1
ATOM 1495 C C . LEU A 1 202 ? 7.341 -11.774 -20.327 1.00 95.88 202 LEU A C 1
ATOM 1497 O O . LEU A 1 202 ? 7.033 -11.916 -21.508 1.00 95.88 202 LEU A O 1
ATOM 1501 N N . HIS A 1 203 ? 8.584 -11.954 -19.870 1.00 95.31 203 HIS A N 1
ATOM 1502 C CA . HIS A 1 203 ? 9.730 -12.311 -20.714 1.00 95.31 203 HIS A CA 1
ATOM 1503 C C . HIS A 1 203 ? 9.911 -11.411 -21.958 1.00 95.31 203 HIS A C 1
ATOM 1505 O O . HIS A 1 203 ? 10.431 -11.857 -22.979 1.00 95.31 203 HIS A O 1
ATOM 1511 N N . ASP A 1 204 ? 9.483 -10.143 -21.894 1.00 95.19 204 ASP A N 1
ATOM 1512 C CA . ASP A 1 204 ? 9.595 -9.195 -23.006 1.00 95.19 204 ASP A CA 1
ATOM 1513 C C . ASP A 1 204 ? 10.947 -8.457 -22.950 1.00 95.19 204 ASP A C 1
ATOM 1515 O O . ASP A 1 204 ? 11.143 -7.611 -22.073 1.00 95.19 204 ASP A O 1
ATOM 1519 N N . PRO A 1 205 ? 11.880 -8.720 -23.886 1.00 94.19 205 PRO A N 1
ATOM 1520 C CA . PRO A 1 205 ? 13.219 -8.131 -23.861 1.00 94.19 205 PRO A CA 1
ATOM 1521 C C . PRO A 1 205 ? 13.238 -6.626 -24.169 1.00 94.19 205 PRO A C 1
ATOM 1523 O O . PRO A 1 205 ? 14.289 -5.997 -24.073 1.00 94.19 205 PRO A O 1
ATOM 1526 N N . ARG A 1 206 ? 12.105 -6.034 -24.571 1.00 95.38 206 ARG A N 1
ATOM 1527 C CA . ARG A 1 206 ? 11.986 -4.591 -24.839 1.00 95.38 206 ARG A CA 1
ATOM 1528 C C . ARG A 1 206 ? 11.739 -3.776 -23.570 1.00 95.38 206 ARG A C 1
ATOM 1530 O O . ARG A 1 206 ? 11.858 -2.551 -23.607 1.00 95.38 206 ARG A O 1
ATOM 1537 N N . LEU A 1 207 ? 11.331 -4.430 -22.484 1.00 96.06 207 LEU A N 1
ATOM 1538 C CA . LEU A 1 207 ? 11.070 -3.795 -21.196 1.00 96.06 207 LEU A CA 1
ATOM 1539 C C . LEU A 1 207 ? 12.360 -3.698 -20.382 1.00 96.06 207 LEU A C 1
ATOM 1541 O O . LEU A 1 207 ? 13.352 -4.371 -20.659 1.00 96.06 207 LEU A O 1
ATOM 1545 N N . THR A 1 208 ? 12.356 -2.831 -19.374 1.00 96.12 208 THR A N 1
ATOM 1546 C CA . THR A 1 208 ? 13.541 -2.611 -18.540 1.00 96.12 208 THR A CA 1
ATOM 1547 C C . THR A 1 208 ? 13.864 -3.862 -17.739 1.00 96.12 208 THR A C 1
ATOM 1549 O O . THR A 1 208 ? 13.021 -4.286 -16.947 1.00 96.12 208 THR A O 1
ATOM 1552 N N . PRO A 1 209 ? 15.068 -4.438 -17.894 1.00 96.00 209 PRO A N 1
ATOM 1553 C CA . PRO A 1 209 ? 15.482 -5.552 -17.062 1.00 96.00 209 PRO A CA 1
ATOM 1554 C C . PRO A 1 209 ? 15.702 -5.067 -15.629 1.00 96.00 209 PRO A C 1
ATOM 1556 O O . PRO A 1 209 ? 16.241 -3.980 -15.400 1.00 96.00 209 PRO A O 1
ATOM 1559 N N . GLY A 1 210 ? 15.299 -5.887 -14.663 1.00 96.44 210 GLY A N 1
ATOM 1560 C CA . GLY A 1 210 ? 15.677 -5.665 -13.275 1.00 96.44 210 GLY A CA 1
ATOM 1561 C C . GLY A 1 210 ? 17.147 -6.015 -13.045 1.00 96.44 210 GLY A C 1
ATOM 1562 O O . GLY A 1 210 ? 17.746 -6.783 -13.798 1.00 96.44 210 GLY A O 1
ATOM 1563 N N . ASN A 1 211 ? 17.730 -5.471 -11.982 1.00 97.19 211 ASN A N 1
ATOM 1564 C CA . ASN A 1 211 ? 19.027 -5.885 -11.472 1.00 97.19 211 ASN A CA 1
ATOM 1565 C C . ASN A 1 211 ? 18.828 -6.998 -10.421 1.00 97.19 211 ASN A C 1
ATOM 1567 O O . ASN A 1 211 ? 18.311 -6.714 -9.332 1.00 97.19 211 ASN A O 1
ATOM 1571 N N . PRO A 1 212 ? 19.205 -8.257 -10.722 1.00 96.06 212 PRO A N 1
ATOM 1572 C CA . PRO A 1 212 ? 19.007 -9.383 -9.814 1.00 96.06 212 PRO A CA 1
ATOM 1573 C C . PRO A 1 212 ? 20.075 -9.471 -8.715 1.00 96.06 212 PRO A C 1
ATOM 1575 O O . PRO A 1 212 ? 19.961 -10.347 -7.860 1.00 96.06 212 PRO A O 1
ATOM 1578 N N . ASP A 1 213 ? 21.102 -8.612 -8.731 1.00 97.38 213 ASP A N 1
ATOM 1579 C CA . ASP A 1 213 ? 22.176 -8.622 -7.737 1.00 97.38 213 ASP A CA 1
ATOM 1580 C C . ASP A 1 213 ? 21.608 -8.439 -6.311 1.00 97.38 213 ASP A C 1
ATOM 1582 O O . ASP A 1 213 ? 21.027 -7.388 -6.005 1.00 97.38 213 ASP A O 1
ATOM 1586 N N . PRO A 1 214 ? 21.779 -9.430 -5.412 1.00 96.00 214 PRO A N 1
ATOM 1587 C CA . PRO A 1 214 ? 21.329 -9.326 -4.028 1.00 96.00 214 PRO A CA 1
ATOM 1588 C C . PRO A 1 214 ? 21.929 -8.129 -3.284 1.00 96.00 214 PRO A C 1
ATOM 1590 O O . PRO A 1 214 ? 21.256 -7.550 -2.433 1.00 96.00 214 PRO A O 1
ATOM 1593 N N . VAL A 1 215 ? 23.163 -7.726 -3.612 1.00 97.69 215 VAL A N 1
ATOM 1594 C CA . VAL A 1 215 ? 23.824 -6.569 -2.990 1.00 97.69 215 VAL A CA 1
ATOM 1595 C C . VAL A 1 215 ? 23.113 -5.282 -3.385 1.00 97.69 215 VAL A C 1
ATOM 1597 O O . VAL A 1 215 ? 22.829 -4.450 -2.525 1.00 97.69 215 VAL A O 1
ATOM 1600 N N . PHE A 1 216 ? 22.757 -5.139 -4.662 1.00 96.50 216 PHE A N 1
ATOM 1601 C CA . PHE A 1 216 ? 21.989 -3.994 -5.142 1.00 96.50 216 PHE A CA 1
ATOM 1602 C C . PHE A 1 216 ? 20.618 -3.910 -4.459 1.00 96.50 216 PHE A C 1
ATOM 1604 O O . PHE A 1 216 ? 20.232 -2.846 -3.976 1.00 96.50 216 PHE A O 1
ATOM 1611 N N . ARG A 1 217 ? 19.901 -5.038 -4.346 1.00 95.75 217 ARG A N 1
ATOM 1612 C CA . ARG A 1 217 ? 18.607 -5.087 -3.638 1.00 95.75 217 ARG A CA 1
ATOM 1613 C C . ARG A 1 217 ? 18.757 -4.684 -2.170 1.00 95.75 217 ARG A C 1
ATOM 1615 O O . ARG A 1 217 ? 18.011 -3.829 -1.703 1.00 95.75 217 ARG A O 1
ATOM 1622 N N . ALA A 1 218 ? 19.749 -5.232 -1.469 1.00 95.25 218 ALA A N 1
ATOM 1623 C CA . ALA A 1 218 ? 20.006 -4.906 -0.068 1.00 95.25 218 ALA A CA 1
ATOM 1624 C C . ALA A 1 218 ? 20.356 -3.420 0.137 1.00 95.25 218 ALA A C 1
ATOM 1626 O O . ALA A 1 218 ? 19.906 -2.807 1.103 1.00 95.25 218 ALA A O 1
ATOM 1627 N N . GLN A 1 219 ? 21.118 -2.820 -0.783 1.00 95.50 219 GLN A N 1
ATOM 1628 C CA . GLN A 1 219 ? 21.435 -1.390 -0.748 1.00 95.50 219 GLN A CA 1
ATOM 1629 C C . GLN A 1 219 ? 20.190 -0.517 -0.908 1.00 95.50 219 GLN A C 1
ATOM 1631 O O . GLN A 1 219 ? 20.058 0.470 -0.190 1.00 95.50 219 GLN A O 1
ATOM 1636 N N . LEU A 1 220 ? 19.269 -0.879 -1.808 1.00 94.00 220 LEU A N 1
ATOM 1637 C CA . LEU A 1 220 ? 17.992 -0.175 -1.935 1.00 94.00 220 LEU A CA 1
ATOM 1638 C C . LEU A 1 220 ? 17.173 -0.300 -0.650 1.00 94.00 220 LEU A C 1
ATOM 1640 O O . LEU A 1 220 ? 16.763 0.712 -0.085 1.00 94.00 220 LEU A O 1
ATOM 1644 N N . GLU A 1 221 ? 16.994 -1.516 -0.137 1.00 91.94 221 GLU A N 1
ATOM 1645 C CA . GLU A 1 221 ? 16.207 -1.764 1.076 1.00 91.94 221 GLU A CA 1
ATOM 1646 C C . GLU A 1 221 ? 16.759 -1.030 2.306 1.00 91.94 221 GLU A C 1
ATOM 1648 O O . GLU A 1 221 ? 15.977 -0.547 3.122 1.00 91.94 221 GLU A O 1
ATOM 1653 N N . ALA A 1 222 ? 18.078 -0.834 2.394 1.00 91.50 222 ALA A N 1
ATOM 1654 C CA . ALA A 1 222 ? 18.706 -0.037 3.450 1.00 91.50 222 ALA A CA 1
ATOM 1655 C C . ALA A 1 222 ? 18.330 1.460 3.417 1.00 91.50 222 ALA A C 1
ATOM 1657 O O . ALA A 1 222 ? 18.523 2.163 4.410 1.00 91.50 222 ALA A O 1
ATOM 1658 N N . THR A 1 223 ? 17.797 1.964 2.299 1.00 90.12 223 THR A N 1
ATOM 1659 C CA . THR A 1 223 ? 17.300 3.348 2.177 1.00 90.12 223 THR A CA 1
ATOM 1660 C C . THR A 1 223 ? 15.816 3.493 2.511 1.00 90.12 223 THR A C 1
ATOM 1662 O O . THR A 1 223 ? 15.312 4.616 2.582 1.00 90.12 223 THR A O 1
ATOM 1665 N N . ALA A 1 224 ? 15.104 2.380 2.703 1.00 87.56 224 ALA A N 1
ATOM 1666 C CA . ALA A 1 224 ? 13.679 2.400 2.974 1.00 87.56 224 ALA A CA 1
ATOM 1667 C C . ALA A 1 224 ? 13.373 2.816 4.418 1.00 87.56 224 ALA A C 1
ATOM 1669 O O . ALA A 1 224 ? 14.132 2.545 5.351 1.00 87.56 224 ALA A O 1
ATOM 1670 N N . ALA A 1 225 ? 12.200 3.418 4.605 1.00 83.81 225 ALA A N 1
ATOM 1671 C CA . ALA A 1 225 ? 11.621 3.556 5.930 1.00 83.81 225 ALA A CA 1
ATOM 1672 C C . ALA A 1 225 ? 11.332 2.168 6.519 1.00 83.81 225 ALA A C 1
ATOM 1674 O O . ALA A 1 225 ? 10.900 1.254 5.808 1.00 83.81 225 ALA A O 1
ATOM 1675 N N . THR A 1 226 ? 11.559 2.020 7.822 1.00 84.50 226 THR A N 1
ATOM 1676 C CA . THR A 1 226 ? 11.294 0.770 8.543 1.00 84.50 226 THR A CA 1
ATOM 1677 C C . THR A 1 226 ? 10.048 0.902 9.407 1.00 84.50 226 THR A C 1
ATOM 1679 O O . THR A 1 226 ? 9.696 2.000 9.841 1.00 84.50 226 THR A O 1
ATOM 1682 N N . PHE A 1 227 ? 9.367 -0.220 9.635 1.00 85.56 227 PHE A N 1
ATOM 1683 C CA . PHE A 1 227 ? 8.081 -0.277 10.327 1.00 85.56 227 PHE A CA 1
ATOM 1684 C C . PHE A 1 227 ? 8.059 -1.452 11.275 1.00 85.56 227 PHE A C 1
ATOM 1686 O O . PHE A 1 227 ? 8.506 -2.548 10.921 1.00 85.56 227 PHE A O 1
ATOM 1693 N N . GLU A 1 228 ? 7.483 -1.232 12.446 1.00 88.19 228 GLU A N 1
ATOM 1694 C CA . GLU A 1 228 ? 7.259 -2.286 13.409 1.00 88.19 228 GLU A CA 1
ATOM 1695 C C . GLU A 1 228 ? 5.914 -2.961 13.130 1.00 88.19 228 GLU A C 1
ATOM 1697 O O . GLU A 1 228 ? 4.851 -2.366 13.269 1.00 88.19 228 GLU A O 1
ATOM 1702 N N . THR A 1 229 ? 5.971 -4.204 12.649 1.00 85.44 229 THR A N 1
ATOM 1703 C CA . THR A 1 229 ? 4.804 -4.924 12.100 1.00 85.44 229 THR A CA 1
ATOM 1704 C C . THR A 1 229 ? 4.511 -6.231 12.835 1.00 85.44 229 THR A C 1
ATOM 1706 O O . THR A 1 229 ? 3.695 -7.045 12.383 1.00 85.44 229 THR A O 1
ATOM 1709 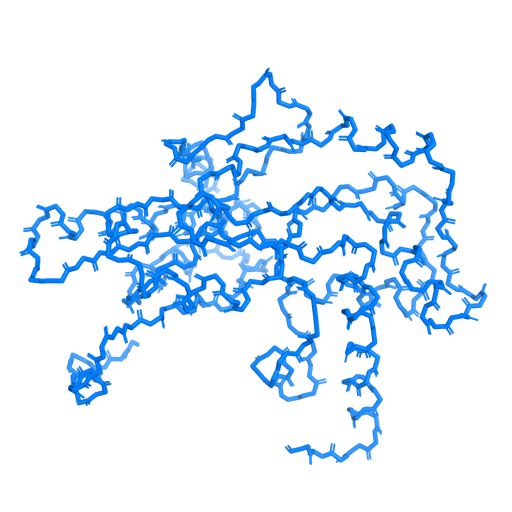N N . THR A 1 230 ? 5.146 -6.474 13.990 1.00 89.38 230 THR A N 1
ATOM 1710 C CA . THR A 1 230 ? 4.938 -7.717 14.748 1.00 89.38 230 THR A CA 1
ATOM 1711 C C . THR A 1 230 ? 3.529 -7.834 15.318 1.00 89.38 230 THR A C 1
ATOM 1713 O O . THR A 1 230 ? 3.048 -8.959 15.476 1.00 89.38 230 THR A O 1
ATOM 1716 N N . LYS A 1 231 ? 2.829 -6.718 15.581 1.00 90.88 231 LYS A N 1
ATOM 1717 C CA . LYS A 1 231 ? 1.456 -6.739 16.108 1.00 90.88 231 LYS A CA 1
ATOM 1718 C C . LYS A 1 231 ? 0.509 -7.482 15.172 1.00 90.88 231 LYS A C 1
ATOM 1720 O O . LYS A 1 231 ? -0.228 -8.347 15.634 1.00 90.88 231 LYS A O 1
ATOM 1725 N N . ALA A 1 232 ? 0.572 -7.212 13.867 1.00 88.94 232 ALA A N 1
ATOM 1726 C CA . ALA A 1 232 ? -0.267 -7.877 12.873 1.00 88.94 232 ALA A CA 1
ATOM 1727 C C . ALA A 1 232 ? -0.071 -9.400 12.884 1.00 88.94 232 ALA A C 1
ATOM 1729 O O . ALA A 1 232 ? -1.040 -10.154 12.938 1.00 88.94 232 ALA A O 1
ATOM 1730 N N . ARG A 1 233 ? 1.184 -9.863 12.924 1.00 88.38 233 ARG A N 1
ATOM 1731 C CA . ARG A 1 233 ? 1.502 -11.299 12.989 1.00 88.38 233 ARG A CA 1
ATOM 1732 C C . ARG A 1 233 ? 1.022 -11.925 14.297 1.00 88.38 233 ARG A C 1
ATOM 1734 O O . ARG A 1 233 ? 0.396 -12.978 14.281 1.00 88.38 233 ARG A O 1
ATOM 1741 N N . ARG A 1 234 ? 1.282 -11.260 15.427 1.00 91.50 234 ARG A N 1
ATOM 1742 C CA . ARG A 1 234 ? 0.934 -11.750 16.769 1.00 91.50 234 ARG A CA 1
ATOM 1743 C C . ARG A 1 234 ? -0.574 -11.801 17.005 1.00 91.50 234 ARG A C 1
ATOM 1745 O O . ARG A 1 234 ? -1.056 -12.759 17.594 1.00 91.50 234 ARG A O 1
ATOM 1752 N N . MET A 1 235 ? -1.301 -10.761 16.602 1.00 91.25 235 MET A N 1
ATOM 1753 C CA . MET A 1 235 ? -2.726 -10.609 16.914 1.00 91.25 235 MET A CA 1
ATOM 1754 C C . MET A 1 235 ? -3.631 -11.252 15.872 1.00 91.25 235 MET A C 1
ATOM 1756 O O . MET A 1 235 ? -4.655 -11.825 16.226 1.00 91.25 235 MET A O 1
ATOM 1760 N N . LEU A 1 236 ? -3.271 -11.146 14.594 1.00 88.88 236 LEU A N 1
ATOM 1761 C CA . LEU A 1 236 ? -4.117 -11.605 13.493 1.00 88.88 236 LEU A CA 1
ATOM 1762 C C . LEU A 1 236 ? -3.647 -12.942 12.905 1.00 88.88 236 LEU A C 1
ATOM 1764 O O . LEU A 1 236 ? -4.299 -13.468 12.009 1.00 88.88 236 LEU A O 1
ATOM 1768 N N . GLY A 1 237 ? -2.524 -13.494 13.384 1.00 87.50 237 GLY A N 1
ATOM 1769 C CA . GLY A 1 237 ? -1.967 -14.752 12.876 1.00 87.50 237 GLY A CA 1
ATOM 1770 C C . GLY A 1 237 ? -1.506 -14.664 11.420 1.00 87.50 237 GLY A C 1
ATOM 1771 O O . GLY A 1 237 ? -1.445 -15.680 10.733 1.00 87.50 237 GLY A O 1
ATOM 1772 N N . LEU A 1 238 ? -1.228 -13.452 10.929 1.00 82.88 238 LEU A N 1
ATOM 1773 C CA . LEU A 1 238 ? -0.939 -13.223 9.519 1.00 82.88 238 LEU A CA 1
ATOM 1774 C C . LEU A 1 238 ? 0.455 -13.718 9.139 1.00 82.88 238 LEU A C 1
ATOM 1776 O O . LEU A 1 238 ? 1.452 -13.387 9.785 1.00 82.88 238 LEU A O 1
ATOM 1780 N N . ALA A 1 239 ? 0.512 -14.434 8.020 1.00 83.12 239 ALA A N 1
ATOM 1781 C CA . ALA A 1 239 ? 1.729 -14.715 7.281 1.00 83.12 239 ALA A CA 1
ATOM 1782 C C . ALA A 1 239 ? 1.674 -13.930 5.968 1.00 83.12 239 ALA A C 1
ATOM 1784 O O . ALA A 1 239 ? 0.755 -14.108 5.175 1.00 83.12 239 ALA A O 1
ATOM 1785 N N . TYR A 1 240 ? 2.638 -13.037 5.749 1.00 83.81 240 TYR A N 1
ATOM 1786 C CA . TYR A 1 240 ? 2.681 -12.261 4.514 1.00 83.81 240 TYR A CA 1
ATOM 1787 C C . TYR A 1 240 ? 3.265 -13.087 3.370 1.00 83.81 240 TYR A C 1
ATOM 1789 O O . TYR A 1 240 ? 4.294 -13.748 3.536 1.00 83.81 240 TYR A O 1
ATOM 1797 N N . THR A 1 241 ? 2.638 -12.989 2.199 1.00 87.38 241 THR A N 1
ATOM 1798 C CA . THR A 1 241 ? 3.161 -13.528 0.941 1.00 87.38 241 THR A CA 1
ATOM 1799 C C . THR A 1 241 ? 4.562 -12.961 0.674 1.00 87.38 241 THR A C 1
ATOM 1801 O O . THR A 1 241 ? 4.743 -11.747 0.782 1.00 87.38 241 THR A O 1
ATOM 1804 N N . PRO A 1 242 ? 5.564 -13.787 0.314 1.00 91.69 242 PRO A N 1
ATOM 1805 C CA . PRO A 1 242 ? 6.891 -13.293 -0.048 1.00 91.69 242 PRO A CA 1
ATOM 1806 C C . PRO A 1 242 ? 6.842 -12.261 -1.184 1.00 91.69 242 PRO A C 1
ATOM 1808 O O . PRO A 1 242 ? 6.070 -12.420 -2.130 1.00 91.69 242 PRO A O 1
ATOM 1811 N N . LYS A 1 243 ? 7.705 -11.236 -1.123 1.00 92.75 243 LYS A N 1
ATOM 1812 C CA . LYS A 1 243 ? 7.680 -10.071 -2.031 1.00 92.75 243 LYS A CA 1
ATOM 1813 C C . LYS A 1 243 ? 7.646 -10.460 -3.504 1.00 92.75 243 LYS A C 1
ATOM 1815 O O . LYS A 1 243 ? 6.764 -10.014 -4.230 1.00 92.75 243 LYS A O 1
ATOM 1820 N N . ASP A 1 244 ? 8.580 -11.309 -3.926 1.00 94.88 244 ASP A N 1
ATOM 1821 C CA . ASP A 1 244 ? 8.689 -11.714 -5.329 1.00 94.88 244 ASP A CA 1
ATOM 1822 C C . ASP A 1 244 ? 7.428 -12.467 -5.793 1.00 94.88 244 ASP A C 1
ATOM 1824 O O . ASP A 1 244 ? 6.886 -12.136 -6.841 1.00 94.88 244 ASP A O 1
ATOM 1828 N N . ALA A 1 245 ? 6.883 -13.376 -4.974 1.00 93.38 245 ALA A N 1
ATOM 1829 C CA . ALA A 1 245 ? 5.647 -14.098 -5.288 1.00 93.38 245 ALA A CA 1
ATOM 1830 C C . ALA A 1 245 ? 4.415 -13.174 -5.361 1.00 93.38 245 ALA A C 1
ATOM 1832 O O . ALA A 1 245 ? 3.594 -13.304 -6.266 1.00 93.38 245 ALA A O 1
ATOM 1833 N N . CYS A 1 246 ? 4.293 -12.218 -4.434 1.00 92.12 246 CYS A N 1
ATOM 1834 C CA . CYS A 1 246 ? 3.210 -11.231 -4.437 1.00 92.12 246 CYS A CA 1
ATOM 1835 C C . CYS A 1 246 ? 3.251 -10.362 -5.705 1.00 92.12 246 CYS A C 1
ATOM 1837 O O . CYS A 1 246 ? 2.226 -10.132 -6.355 1.00 92.12 246 CYS A O 1
ATOM 1839 N N . LEU A 1 247 ? 4.444 -9.903 -6.091 1.00 93.62 247 LEU A N 1
ATOM 1840 C CA . LEU A 1 247 ? 4.635 -9.083 -7.283 1.00 93.62 247 LEU A CA 1
ATOM 1841 C C . LEU A 1 247 ? 4.379 -9.861 -8.571 1.00 93.62 247 LEU A C 1
ATOM 1843 O O . LEU A 1 247 ? 3.682 -9.342 -9.441 1.00 93.62 247 LEU A O 1
ATOM 1847 N N . ASP A 1 248 ? 4.866 -11.097 -8.670 1.00 94.69 248 ASP A N 1
ATOM 1848 C CA . ASP A 1 248 ? 4.637 -11.954 -9.836 1.00 94.69 248 ASP A CA 1
ATOM 1849 C C . ASP A 1 248 ? 3.131 -12.167 -10.054 1.00 94.69 248 ASP A C 1
ATOM 1851 O O . ASP A 1 248 ? 2.610 -11.861 -11.128 1.00 94.69 248 ASP A O 1
ATOM 1855 N N . ALA A 1 249 ? 2.404 -12.532 -8.994 1.00 91.81 249 ALA A N 1
ATOM 1856 C CA . ALA A 1 249 ? 0.951 -12.695 -9.030 1.00 91.81 249 ALA A CA 1
ATOM 1857 C C . ALA A 1 249 ? 0.209 -11.390 -9.392 1.00 91.81 249 ALA A C 1
ATOM 1859 O O . ALA A 1 249 ? -0.823 -11.406 -10.070 1.00 91.81 249 ALA A O 1
ATOM 1860 N N . THR A 1 250 ? 0.744 -10.233 -8.982 1.00 91.00 250 THR A N 1
ATOM 1861 C CA . THR A 1 250 ? 0.195 -8.931 -9.390 1.00 91.00 250 THR A CA 1
ATOM 1862 C C . THR A 1 250 ? 0.374 -8.706 -10.891 1.00 91.00 250 THR A C 1
ATOM 1864 O O . THR A 1 250 ? -0.574 -8.306 -11.568 1.00 91.00 250 THR A O 1
ATOM 1867 N N . VAL A 1 251 ? 1.574 -8.956 -11.428 1.00 93.56 251 VAL A N 1
ATOM 1868 C CA . VAL A 1 251 ? 1.883 -8.773 -12.855 1.00 93.56 251 VAL A CA 1
ATOM 1869 C C . VAL A 1 251 ? 1.031 -9.704 -13.717 1.00 93.56 251 VAL A C 1
ATOM 1871 O O . VAL A 1 251 ? 0.472 -9.255 -14.720 1.00 93.56 251 VAL A O 1
ATOM 1874 N N . GLU A 1 252 ? 0.880 -10.967 -13.315 1.00 92.38 252 GLU A N 1
ATOM 1875 C CA . GLU A 1 252 ? 0.008 -11.940 -13.981 1.00 92.38 252 GLU A CA 1
ATOM 1876 C C . GLU A 1 252 ? -1.432 -11.439 -14.054 1.00 92.38 252 GLU A C 1
ATOM 1878 O O . GLU A 1 252 ? -2.017 -11.349 -15.134 1.00 92.38 252 GLU A O 1
ATOM 1883 N N . GLY A 1 253 ? -1.987 -11.025 -12.919 1.00 88.25 253 GLY A N 1
ATOM 1884 C CA . GLY A 1 253 ? -3.358 -10.551 -12.882 1.00 88.25 253 GLY A CA 1
ATOM 1885 C C . GLY A 1 253 ? -3.573 -9.254 -13.669 1.00 88.25 253 GLY A C 1
ATOM 1886 O O . GLY A 1 253 ? -4.575 -9.112 -14.369 1.00 88.25 253 GLY A O 1
ATOM 1887 N N . VAL A 1 254 ? -2.621 -8.314 -13.634 1.00 88.44 254 VAL A N 1
ATOM 1888 C CA . VAL A 1 254 ? -2.680 -7.096 -14.463 1.00 88.44 254 VAL A CA 1
ATOM 1889 C C . VAL A 1 254 ? -2.625 -7.447 -15.951 1.00 88.44 254 VAL A C 1
ATOM 1891 O O . VAL A 1 254 ? -3.405 -6.900 -16.735 1.00 88.44 254 VAL A O 1
ATOM 1894 N N . ARG A 1 255 ? -1.753 -8.377 -16.357 1.00 89.75 255 ARG A N 1
ATOM 1895 C CA . ARG A 1 255 ? -1.659 -8.861 -17.744 1.00 89.75 255 ARG A CA 1
ATOM 1896 C C . ARG A 1 255 ? -3.002 -9.420 -18.209 1.00 89.75 255 ARG A C 1
ATOM 1898 O O . ARG A 1 255 ? -3.463 -9.057 -19.292 1.00 89.75 255 ARG A O 1
ATOM 1905 N N . ASP A 1 256 ? -3.636 -10.251 -17.391 1.00 87.06 256 ASP A N 1
ATOM 1906 C CA . ASP A 1 256 ? -4.889 -10.924 -17.735 1.00 87.06 256 ASP A CA 1
ATOM 1907 C C . ASP A 1 256 ? -6.055 -9.928 -17.877 1.00 87.06 256 ASP A C 1
ATOM 1909 O O . ASP A 1 256 ? -6.864 -10.021 -18.809 1.00 87.06 256 ASP A O 1
ATOM 1913 N N . VAL A 1 257 ? -6.101 -8.902 -17.021 1.00 82.50 257 VAL A N 1
ATOM 1914 C CA . VAL A 1 257 ? -7.077 -7.802 -17.121 1.00 82.50 257 VAL A CA 1
ATOM 1915 C C . VAL A 1 257 ? -6.876 -7.005 -18.408 1.00 82.50 257 VAL A C 1
ATOM 1917 O O . VAL A 1 257 ? -7.838 -6.747 -19.137 1.00 82.50 257 VAL A O 1
ATOM 1920 N N . LEU A 1 258 ? -5.628 -6.653 -18.734 1.00 81.50 258 LEU A N 1
ATOM 1921 C CA . LEU A 1 258 ? -5.300 -5.915 -19.957 1.00 81.50 258 LEU A CA 1
ATOM 1922 C C . LEU A 1 258 ? -5.599 -6.727 -21.228 1.00 81.50 258 LEU A C 1
ATOM 1924 O O . LEU A 1 258 ? -6.027 -6.156 -22.233 1.00 81.50 258 LEU A O 1
ATOM 1928 N N . ALA A 1 259 ? -5.398 -8.047 -21.201 1.00 81.50 259 ALA A N 1
ATOM 1929 C CA . ALA A 1 259 ? -5.756 -8.937 -22.304 1.00 81.50 259 ALA A CA 1
ATOM 1930 C C . ALA A 1 259 ? -7.279 -9.007 -22.501 1.00 81.50 259 ALA A C 1
ATOM 1932 O O . ALA A 1 259 ? -7.772 -8.868 -23.624 1.00 81.50 259 ALA A O 1
ATOM 1933 N N . THR A 1 260 ? -8.029 -9.128 -21.404 1.00 73.25 260 THR A N 1
ATOM 1934 C CA . THR A 1 260 ? -9.497 -9.164 -21.414 1.00 73.25 260 THR A CA 1
ATOM 1935 C C . THR A 1 260 ? -10.076 -7.871 -21.997 1.00 73.25 260 THR A C 1
ATOM 1937 O O . THR A 1 260 ? -10.905 -7.924 -22.908 1.00 73.25 260 THR A O 1
ATOM 1940 N N . ALA A 1 261 ? -9.558 -6.708 -21.584 1.00 70.44 261 ALA A N 1
ATOM 1941 C CA . ALA A 1 261 ? -9.972 -5.409 -22.117 1.00 70.44 261 ALA A CA 1
ATOM 1942 C C . ALA A 1 261 ? -9.763 -5.281 -23.641 1.00 70.44 261 ALA A C 1
ATOM 1944 O O . ALA A 1 261 ? -10.604 -4.703 -24.328 1.00 70.44 261 ALA A O 1
ATOM 1945 N N . LYS A 1 262 ? -8.680 -5.856 -24.188 1.00 66.12 262 LYS A N 1
ATOM 1946 C CA . LYS A 1 262 ? -8.413 -5.877 -25.640 1.00 66.12 262 LYS A CA 1
ATOM 1947 C C . LYS A 1 262 ? -9.344 -6.816 -26.411 1.00 66.12 262 LYS A C 1
ATOM 1949 O O . LYS A 1 262 ? -9.635 -6.552 -27.572 1.00 66.12 262 LYS A O 1
ATOM 1954 N N . SER A 1 263 ? -9.797 -7.900 -25.781 1.00 63.59 263 SER A N 1
ATOM 1955 C CA . SER A 1 263 ? -10.654 -8.914 -26.411 1.00 63.59 263 SER A CA 1
ATOM 1956 C C . SER A 1 263 ? -12.136 -8.523 -26.501 1.00 63.59 263 SER A C 1
ATOM 1958 O O . SER A 1 263 ? -12.900 -9.182 -27.199 1.00 63.59 263 SER A O 1
ATOM 1960 N N . GLY A 1 264 ? -12.566 -7.476 -25.786 1.00 57.03 264 GLY A N 1
ATOM 1961 C CA . GLY A 1 264 ? -13.971 -7.055 -25.725 1.00 57.03 264 GLY A CA 1
ATOM 1962 C C . GLY A 1 264 ? -14.890 -7.984 -24.916 1.00 57.03 264 GLY A C 1
ATOM 1963 O O . GLY A 1 264 ? -16.069 -7.669 -24.750 1.00 57.03 264 GLY A O 1
ATOM 1964 N N . VAL A 1 265 ? -14.372 -9.092 -24.377 1.00 51.25 265 VAL A N 1
ATOM 1965 C CA . VAL A 1 265 ? -15.111 -10.016 -23.509 1.00 51.25 265 VAL A CA 1
ATOM 1966 C C . VAL A 1 265 ? -15.201 -9.402 -22.112 1.00 51.25 265 VAL A C 1
ATOM 1968 O O . VAL A 1 265 ? -14.190 -9.240 -21.436 1.00 51.25 265 VAL A O 1
ATOM 1971 N N . ARG A 1 266 ? -16.402 -9.021 -21.668 1.00 48.38 266 ARG A N 1
ATOM 1972 C CA . ARG A 1 266 ? -16.640 -8.641 -20.265 1.00 48.38 266 ARG A CA 1
ATOM 1973 C C . ARG A 1 266 ? -16.892 -9.921 -19.465 1.00 48.38 266 ARG A C 1
ATOM 1975 O O . ARG A 1 266 ? -17.666 -10.755 -19.930 1.00 48.38 266 ARG A O 1
ATOM 1982 N N . ARG A 1 267 ? -16.223 -10.076 -18.319 1.00 51.88 267 ARG A N 1
ATOM 1983 C CA . ARG A 1 267 ? -16.650 -11.035 -17.290 1.00 51.88 267 ARG A CA 1
ATOM 1984 C C . ARG A 1 267 ? -17.924 -10.531 -16.627 1.00 51.88 267 ARG A C 1
ATOM 1986 O O . ARG A 1 267 ? -18.030 -9.290 -16.474 1.00 51.88 267 ARG A O 1
#

InterPro domains:
  IPR036291 NAD(P)-binding domain superfamily [SSF51735] (5-252)

Foldseek 3Di:
DDDVCNCVVVPPPDLFDADPFPFQFQPQLAFLCVQQVVRQVDDGADQQAQPPVDQWEDPDAAELVDAPVVLLVVCVVCGSNDRSVSSSNNSSRNNVVSVVVCCVPVVDPDFYAHEHAKQAFFADDCVCCPPLDRGDNLVVLVCQQPAADDPVQQLAWGIAYFNPPLLSVLLSVFPVNGPGYAYGGDATDGSLLSQCLSCVQVVDPRGYHHDPDPVVVVVSRNTGRHHDHVCSCVRSVDDTDDSSNRSNRSNVNNVVSNVCSVVVDDD

Sequence (267 aa):
MARPGAYDAAVLGVVGVVHASSKPDINNKGDPGLVIVPAICKWGVSAAALSTAQSGPTRHPHAEDEWNDAVVEQVKELGASAPPPLKYHASKVVSERALWAFFAKRQPHFDGVALLVAYVLGPPTEFSTTYGQVTASSSALIPWMTRPMGTAALSEPFYPYVDSYDAAVAALKTPAAGGERILLQAGPVFGNDFALAVQRVLHDPRLTPGNPDPVFRAQLEATAATFETTKARRMLGLAYTPKDACLDATVEGVRDVLATAKSGVRR